Protein AF-A0A7J4SCL4-F1 (afdb_monomer_lite)

pLDDT: mean 89.37, std 10.12, range [40.28, 97.75]

Sequence (255 aa):
MSAEGDVGDDDLHQRLHAMETKLRRLKQ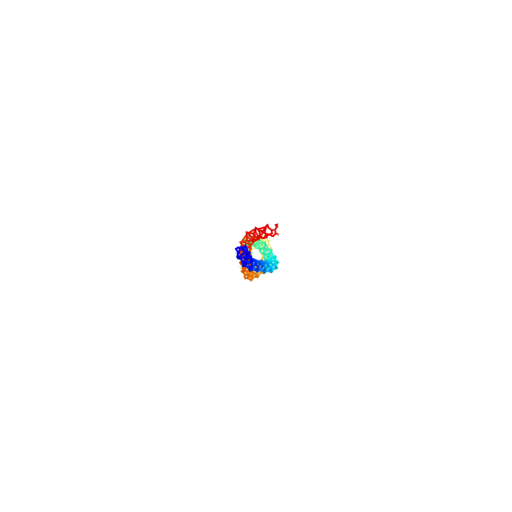SRNGHSDNARSYAAQRNAIQAQRKELQIDIDERLSEQKKVRDKGNIQRTRRDGIQEQIRILIDRSKAGRNHHNKAKSKVVQLAETVGDIERISHRIETDGTLSLEAENKMVKKLKDLEAKRQELLPDVEEDARITVDLEDIEGSIQTLRAEADAAHQAFVDAMNTADEMWEALKERFEERDQLSAEADRHHQAMLEERKKADEFHEQLSALLDEVNEIRDELNQQRL

Radius of gyration: 54.28 Å; chains: 1; bounding box: 118×36×155 Å

Structure (mmCIF, N/CA/C/O backbone):
data_AF-A0A7J4SCL4-F1
#
_entry.id   AF-A0A7J4SCL4-F1
#
loop_
_atom_site.group_PDB
_atom_site.id
_atom_site.type_symbol
_atom_site.label_atom_id
_atom_site.label_alt_id
_atom_site.label_comp_id
_atom_site.label_asym_id
_atom_site.label_entity_id
_atom_site.label_seq_id
_atom_site.pdbx_PDB_ins_code
_atom_site.Cartn_x
_atom_site.Cartn_y
_atom_site.Cartn_z
_atom_site.occupancy
_atom_site.B_iso_or_equiv
_atom_site.auth_seq_id
_atom_site.auth_comp_id
_atom_site.auth_asym_id
_atom_site.auth_atom_id
_atom_site.pdbx_PDB_model_num
ATOM 1 N N . MET A 1 1 ? 59.898 5.633 -80.520 1.00 40.28 1 MET A N 1
ATOM 2 C CA . MET A 1 1 ? 59.934 5.297 -79.082 1.00 40.28 1 MET A CA 1
ATOM 3 C C . MET A 1 1 ? 58.760 5.988 -78.392 1.00 40.28 1 MET A C 1
ATOM 5 O O . MET A 1 1 ? 58.968 6.956 -77.682 1.00 40.28 1 MET A O 1
ATOM 9 N N . SER A 1 2 ? 57.529 5.536 -78.652 1.00 45.19 2 SER A N 1
ATOM 10 C CA . SER A 1 2 ? 56.302 6.143 -78.089 1.00 45.19 2 SER A CA 1
ATOM 11 C C . SER A 1 2 ? 55.316 5.092 -77.568 1.00 45.19 2 SER A C 1
ATOM 13 O O . SER A 1 2 ? 54.159 5.405 -77.353 1.00 45.19 2 SER A O 1
ATOM 15 N N . ALA A 1 3 ? 55.764 3.844 -77.389 1.00 41.44 3 ALA A N 1
ATOM 16 C CA . ALA A 1 3 ? 54.912 2.736 -76.951 1.00 41.44 3 ALA A CA 1
ATOM 17 C C . ALA A 1 3 ? 55.034 2.424 -75.445 1.00 41.44 3 ALA A C 1
ATOM 19 O O . ALA A 1 3 ? 54.202 1.704 -74.919 1.00 41.44 3 ALA A O 1
ATOM 20 N N . GLU A 1 4 ? 56.044 2.956 -74.742 1.00 43.72 4 GLU A N 1
ATOM 21 C CA . GLU A 1 4 ? 56.226 2.724 -73.293 1.00 43.72 4 GLU A CA 1
ATOM 22 C C . GLU A 1 4 ? 55.485 3.742 -72.408 1.00 43.72 4 GLU A C 1
ATOM 24 O O . GLU A 1 4 ? 55.185 3.424 -71.264 1.00 43.72 4 GLU A O 1
ATOM 29 N N . GLY A 1 5 ? 55.150 4.934 -72.922 1.00 49.03 5 GLY A N 1
ATOM 30 C CA . GLY A 1 5 ? 54.369 5.938 -72.177 1.00 49.03 5 GLY A CA 1
ATOM 31 C C . GLY A 1 5 ? 52.857 5.674 -72.171 1.00 49.03 5 GLY A C 1
ATOM 32 O O . GLY A 1 5 ? 52.191 5.982 -71.195 1.00 49.03 5 GLY A O 1
ATOM 33 N N . ASP A 1 6 ? 52.338 5.050 -73.230 1.00 51.69 6 ASP A N 1
ATOM 34 C CA . ASP A 1 6 ? 50.905 4.761 -73.424 1.00 51.69 6 ASP A CA 1
ATOM 35 C C . ASP A 1 6 ? 50.424 3.602 -72.524 1.00 51.69 6 ASP A C 1
ATOM 37 O O . ASP A 1 6 ? 49.341 3.633 -71.952 1.00 51.69 6 ASP A O 1
ATOM 41 N N . VAL A 1 7 ? 51.287 2.600 -72.306 1.00 53.41 7 VAL A N 1
ATOM 42 C CA . VAL A 1 7 ? 50.979 1.409 -71.491 1.00 53.41 7 VAL A CA 1
ATOM 43 C C . VAL A 1 7 ? 50.966 1.714 -69.983 1.00 53.41 7 VAL A C 1
ATOM 45 O O . VAL A 1 7 ? 50.251 1.053 -69.234 1.00 53.41 7 VAL A O 1
ATOM 48 N N . GLY A 1 8 ? 51.742 2.704 -69.525 1.00 61.47 8 GLY A N 1
ATOM 49 C CA . GLY A 1 8 ? 51.750 3.140 -68.121 1.00 61.47 8 GLY A CA 1
ATOM 50 C C . GLY A 1 8 ? 50.543 4.008 -67.745 1.00 61.47 8 GLY A C 1
ATOM 51 O O . GLY A 1 8 ? 50.026 3.885 -66.635 1.00 61.47 8 GLY A O 1
ATOM 52 N N . ASP A 1 9 ? 50.068 4.837 -68.678 1.00 64.00 9 ASP A N 1
ATOM 53 C CA . ASP A 1 9 ? 48.890 5.698 -68.500 1.00 64.00 9 ASP A CA 1
ATOM 54 C C . ASP A 1 9 ? 47.595 4.863 -68.456 1.00 64.00 9 ASP A C 1
ATOM 56 O O . ASP A 1 9 ? 46.757 5.041 -67.568 1.00 64.00 9 ASP A O 1
ATOM 60 N N . ASP A 1 10 ? 47.475 3.857 -69.333 1.00 72.38 10 ASP A N 1
ATOM 61 C CA . ASP A 1 10 ? 46.337 2.926 -69.357 1.00 72.38 10 ASP A CA 1
ATOM 62 C C . ASP A 1 10 ? 46.210 2.095 -68.061 1.00 72.38 10 ASP A C 1
ATOM 64 O O . ASP A 1 10 ? 45.097 1.892 -67.560 1.00 72.38 10 ASP A O 1
ATOM 68 N N . ASP A 1 11 ? 47.327 1.656 -67.466 1.00 79.50 11 ASP A N 1
ATOM 69 C CA . ASP A 1 11 ? 47.330 0.904 -66.198 1.00 79.50 11 ASP A CA 1
ATOM 70 C C . ASP A 1 11 ? 46.923 1.791 -65.003 1.00 79.50 11 ASP A C 1
ATOM 72 O O . ASP A 1 11 ? 46.118 1.385 -64.155 1.00 79.50 11 ASP A O 1
ATOM 76 N N . LEU A 1 12 ? 47.384 3.050 -64.967 1.00 79.88 12 LEU A N 1
ATOM 77 C CA . LEU A 1 12 ? 46.972 4.039 -63.961 1.00 79.88 12 LEU A CA 1
ATOM 78 C C . LEU A 1 12 ? 45.488 4.400 -64.087 1.00 79.88 12 LEU A C 1
ATOM 80 O O . LEU A 1 12 ? 44.777 4.456 -63.078 1.00 79.88 12 LEU A O 1
ATOM 84 N N . HIS A 1 13 ? 44.984 4.567 -65.310 1.00 82.94 13 HIS A N 1
ATOM 85 C CA . HIS A 1 13 ? 43.565 4.791 -65.578 1.00 82.94 13 HIS A CA 1
ATOM 86 C C . HIS A 1 13 ? 42.694 3.590 -65.173 1.00 82.94 13 HIS A C 1
ATOM 88 O O . HIS A 1 13 ? 41.636 3.770 -64.554 1.00 82.94 13 HIS A O 1
ATOM 94 N N . GLN A 1 14 ? 43.137 2.360 -65.448 1.00 85.81 14 GLN A N 1
ATOM 95 C CA . GLN A 1 14 ? 42.430 1.144 -65.044 1.00 85.81 14 GLN A CA 1
ATOM 96 C C . GLN A 1 14 ? 42.423 0.968 -63.517 1.00 85.81 14 GLN A C 1
ATOM 98 O O . GLN A 1 14 ? 41.383 0.632 -62.932 1.00 85.81 14 GLN A O 1
ATOM 103 N N . ARG A 1 15 ? 43.549 1.255 -62.851 1.00 84.19 15 ARG A N 1
ATOM 104 C CA . ARG A 1 15 ? 43.670 1.251 -61.387 1.00 84.19 15 ARG A CA 1
ATOM 105 C C . ARG A 1 15 ? 42.781 2.316 -60.745 1.00 84.19 15 ARG A C 1
ATOM 107 O O . ARG A 1 15 ? 42.066 2.001 -59.790 1.00 84.19 15 ARG A O 1
ATOM 114 N N . LEU A 1 16 ? 42.751 3.529 -61.296 1.00 87.56 16 LEU A N 1
ATOM 115 C CA . LEU A 1 16 ? 41.876 4.611 -60.841 1.00 87.56 16 LEU A CA 1
ATOM 116 C C . LEU A 1 16 ? 40.400 4.209 -60.949 1.00 87.56 16 LEU A C 1
ATOM 118 O O . LEU A 1 16 ? 39.665 4.306 -59.969 1.00 87.56 16 LEU A O 1
ATOM 122 N N . HIS A 1 17 ? 39.971 3.665 -62.090 1.00 88.56 17 HIS A N 1
ATOM 123 C CA . HIS A 1 17 ? 38.591 3.208 -62.279 1.00 88.56 17 HIS A CA 1
ATOM 124 C C . HIS A 1 17 ? 38.208 2.080 -61.299 1.00 88.56 17 HIS A C 1
ATOM 126 O O . HIS A 1 17 ? 37.089 2.042 -60.762 1.00 88.56 17 HIS A O 1
ATOM 132 N N . ALA A 1 18 ? 39.131 1.152 -61.022 1.00 90.62 18 ALA A N 1
ATOM 133 C CA . ALA A 1 18 ? 38.930 0.101 -60.027 1.00 90.62 18 ALA A CA 1
ATOM 134 C C . ALA A 1 18 ? 38.770 0.678 -58.607 1.00 90.62 18 ALA A C 1
ATOM 136 O O . ALA A 1 18 ? 37.857 0.271 -57.875 1.00 90.62 18 ALA A O 1
ATOM 137 N N . MET A 1 19 ? 39.597 1.660 -58.232 1.00 89.62 19 MET A N 1
ATOM 138 C CA . MET A 1 19 ? 39.488 2.352 -56.946 1.00 89.62 19 MET A CA 1
ATOM 139 C C . MET A 1 19 ? 38.211 3.187 -56.833 1.00 89.62 19 MET A C 1
ATOM 141 O O . MET A 1 19 ? 37.532 3.106 -55.815 1.00 89.62 19 MET A O 1
ATOM 145 N N . GLU A 1 20 ? 37.810 3.917 -57.873 1.00 88.81 20 GLU A N 1
ATOM 146 C CA . GLU A 1 20 ? 36.562 4.692 -57.892 1.00 88.81 20 GLU A CA 1
ATOM 147 C C . GLU A 1 20 ? 35.324 3.791 -57.762 1.00 88.81 20 GLU A C 1
ATOM 149 O O . GLU A 1 20 ? 34.369 4.107 -57.042 1.00 88.81 20 GLU A O 1
ATOM 154 N N . THR A 1 21 ? 35.358 2.610 -58.385 1.00 92.38 21 THR A N 1
ATOM 155 C CA . THR A 1 21 ? 34.316 1.588 -58.215 1.00 92.38 21 THR A CA 1
ATOM 156 C C . THR A 1 21 ? 34.266 1.087 -56.768 1.00 92.38 21 THR A C 1
ATOM 158 O O . THR A 1 21 ? 33.180 0.964 -56.189 1.00 92.38 21 THR A O 1
ATOM 161 N N . LYS A 1 22 ? 35.428 0.823 -56.152 1.00 91.94 22 LYS A N 1
ATOM 162 C CA . LYS A 1 22 ? 35.532 0.423 -54.739 1.00 91.94 22 LYS A CA 1
ATOM 163 C C . LYS A 1 22 ? 35.049 1.540 -53.806 1.00 91.94 22 LYS A C 1
ATOM 165 O O . LYS A 1 22 ? 34.272 1.261 -52.896 1.00 91.94 22 LYS A O 1
ATOM 170 N N . LEU A 1 23 ? 35.395 2.795 -54.085 1.00 92.44 23 LEU A N 1
ATOM 171 C CA . LEU A 1 23 ? 34.942 3.980 -53.358 1.00 92.44 23 LEU A CA 1
ATOM 172 C C . LEU A 1 23 ? 33.415 4.104 -53.384 1.00 92.44 23 LEU A C 1
ATOM 174 O O . LEU A 1 23 ? 32.784 4.303 -52.345 1.00 92.44 23 LEU A O 1
ATOM 178 N N . ARG A 1 24 ? 32.798 3.939 -54.561 1.00 93.56 24 ARG A N 1
ATOM 179 C CA . ARG A 1 24 ? 31.337 3.973 -54.703 1.00 93.56 24 ARG A CA 1
ATOM 180 C C . ARG A 1 24 ? 30.666 2.893 -53.852 1.00 93.56 24 ARG A C 1
ATOM 182 O O . ARG A 1 24 ? 29.664 3.184 -53.199 1.00 93.56 24 ARG A O 1
ATOM 189 N N . ARG A 1 25 ? 31.228 1.679 -53.826 1.00 94.06 25 ARG A N 1
ATOM 190 C CA . ARG A 1 25 ? 30.734 0.570 -52.993 1.00 94.06 25 ARG A CA 1
ATOM 191 C C . ARG A 1 25 ? 30.879 0.871 -51.501 1.00 94.06 25 ARG A C 1
ATOM 193 O O . ARG A 1 25 ? 29.894 0.765 -50.782 1.00 94.06 25 ARG A O 1
ATOM 200 N N . LEU A 1 26 ? 32.052 1.320 -51.046 1.00 93.50 26 LEU A N 1
ATOM 201 C CA . LEU A 1 26 ? 32.287 1.686 -49.641 1.00 93.50 26 LEU A CA 1
ATOM 202 C C . LEU A 1 26 ? 31.350 2.812 -49.185 1.00 93.50 26 LEU A C 1
ATOM 204 O O . LEU A 1 26 ? 30.763 2.736 -48.107 1.00 93.50 26 LEU A O 1
ATOM 208 N N . LYS A 1 27 ? 31.126 3.821 -50.037 1.00 94.38 27 LYS A N 1
ATOM 209 C CA . LYS A 1 27 ? 30.176 4.909 -49.771 1.00 94.38 27 LYS A CA 1
ATOM 210 C C . LYS A 1 27 ? 28.747 4.393 -49.628 1.00 94.38 27 LYS A C 1
ATOM 212 O O . LYS A 1 27 ? 28.028 4.845 -48.740 1.00 94.38 27 LYS A O 1
ATOM 217 N N . GLN A 1 28 ? 28.338 3.463 -50.490 1.00 95.81 28 GLN A N 1
ATOM 218 C CA . GLN A 1 28 ? 27.016 2.846 -50.424 1.00 95.81 28 GLN A CA 1
ATOM 219 C C . GLN A 1 28 ? 26.848 2.025 -49.139 1.00 95.81 28 GLN A C 1
ATOM 221 O O . GLN A 1 28 ? 25.845 2.206 -48.454 1.00 95.81 28 GLN A O 1
ATOM 226 N N . SER A 1 29 ? 27.835 1.201 -48.772 1.00 94.44 29 SER A N 1
ATOM 227 C CA . SER A 1 29 ? 27.814 0.419 -47.528 1.00 94.44 29 SER A CA 1
ATOM 228 C C . SER A 1 29 ? 27.763 1.312 -46.287 1.00 94.44 29 SER A C 1
ATOM 230 O O . SER A 1 29 ? 26.904 1.120 -45.430 1.00 94.44 29 SER A O 1
ATOM 232 N N . ARG A 1 30 ? 28.611 2.349 -46.219 1.00 95.88 30 ARG A N 1
ATOM 233 C CA . ARG A 1 30 ? 28.603 3.337 -45.128 1.00 95.88 30 ARG A CA 1
ATOM 234 C C . ARG A 1 30 ? 27.239 4.011 -44.987 1.00 95.88 30 ARG A C 1
ATOM 236 O O . ARG A 1 30 ? 26.721 4.132 -43.882 1.00 95.88 30 ARG A O 1
ATOM 243 N N . ASN A 1 31 ? 26.667 4.467 -46.103 1.00 95.75 31 ASN A N 1
ATOM 244 C CA . ASN A 1 31 ? 25.351 5.102 -46.104 1.00 95.75 31 ASN A CA 1
ATOM 245 C C . ASN 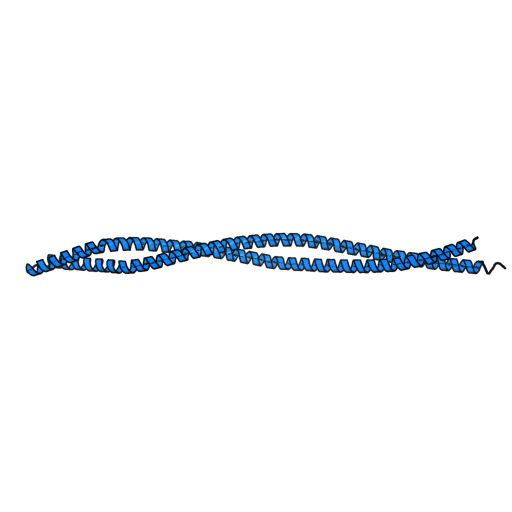A 1 31 ? 24.265 4.127 -45.630 1.00 95.75 31 ASN A C 1
ATOM 247 O O . ASN A 1 31 ? 23.475 4.501 -44.775 1.00 95.75 31 ASN A O 1
ATOM 251 N N . GLY A 1 32 ? 24.292 2.871 -46.090 1.00 96.44 32 GLY A N 1
ATOM 252 C CA . GLY A 1 32 ? 23.364 1.831 -45.638 1.00 96.44 32 GLY A CA 1
ATOM 253 C C . GLY A 1 32 ? 23.430 1.582 -44.128 1.00 96.44 32 GLY A C 1
ATOM 254 O O . GLY A 1 32 ? 22.398 1.596 -43.463 1.00 96.44 32 GLY A O 1
ATOM 255 N N . HIS A 1 33 ? 24.632 1.444 -43.558 1.00 96.06 33 HIS A N 1
ATOM 256 C CA . HIS A 1 33 ? 24.808 1.315 -42.105 1.00 96.06 33 HIS A CA 1
ATOM 257 C C . HIS A 1 33 ? 24.364 2.577 -41.344 1.00 96.06 33 HIS A C 1
ATOM 259 O O . HIS A 1 33 ? 23.745 2.483 -40.285 1.00 96.06 33 HIS A O 1
ATOM 265 N N . SER A 1 34 ? 24.607 3.772 -41.896 1.00 95.62 34 SER A N 1
ATOM 266 C CA . SER A 1 34 ? 24.134 5.033 -41.307 1.00 95.62 34 SER A CA 1
ATOM 267 C C . SER A 1 34 ? 22.603 5.131 -41.297 1.00 95.62 34 SER A C 1
ATOM 269 O O . SER A 1 34 ? 22.018 5.536 -40.290 1.00 95.62 34 SER A O 1
ATOM 271 N N . ASP A 1 35 ? 21.949 4.723 -42.383 1.00 97.25 35 ASP A N 1
ATOM 272 C CA . ASP A 1 35 ? 20.490 4.710 -42.500 1.00 97.25 35 ASP A CA 1
ATOM 273 C C . ASP A 1 35 ? 19.868 3.658 -41.567 1.00 97.25 35 ASP A C 1
ATOM 275 O O . ASP A 1 35 ? 18.900 3.957 -40.862 1.00 97.25 35 ASP A O 1
ATOM 279 N N . ASN A 1 36 ? 20.478 2.473 -41.454 1.00 96.44 36 ASN A N 1
ATOM 280 C CA . ASN A 1 36 ? 20.079 1.450 -40.483 1.00 96.44 36 ASN A CA 1
ATOM 281 C C . ASN A 1 36 ? 20.193 1.963 -39.042 1.00 96.44 36 ASN A C 1
ATOM 283 O O . ASN A 1 36 ? 19.254 1.819 -38.258 1.00 96.44 36 ASN A O 1
ATOM 287 N N . ALA A 1 37 ? 21.304 2.620 -38.694 1.00 96.69 37 ALA A N 1
ATOM 288 C CA . ALA A 1 37 ? 21.482 3.221 -37.377 1.00 96.69 37 ALA A CA 1
ATOM 289 C C . ALA A 1 37 ? 20.397 4.269 -37.076 1.00 96.69 37 ALA A C 1
ATOM 291 O O . ALA A 1 37 ? 19.841 4.289 -35.977 1.00 96.69 37 ALA A O 1
ATOM 292 N N . ARG A 1 38 ? 20.043 5.117 -38.051 1.00 96.94 38 ARG A N 1
ATOM 293 C CA . ARG A 1 38 ? 18.939 6.082 -37.906 1.00 96.94 38 ARG A CA 1
ATOM 294 C C . ARG A 1 38 ? 17.595 5.384 -37.702 1.00 96.94 38 ARG A C 1
ATOM 296 O O . ARG A 1 38 ? 16.824 5.818 -36.849 1.00 96.94 38 ARG A O 1
ATOM 303 N N . SER A 1 39 ? 17.333 4.302 -38.433 1.00 96.94 39 SER A N 1
ATOM 304 C CA . SER A 1 39 ? 16.119 3.496 -38.271 1.00 96.94 39 SER A CA 1
ATOM 305 C C . SER A 1 39 ? 16.024 2.892 -36.865 1.00 96.94 39 SER A C 1
ATOM 307 O O . SER A 1 39 ? 15.004 3.058 -36.197 1.00 96.94 39 SER A O 1
ATOM 309 N N . TYR A 1 40 ? 17.094 2.271 -36.359 1.00 97.44 40 TYR A N 1
ATOM 310 C CA . TYR A 1 40 ? 17.116 1.731 -34.994 1.00 97.44 40 TYR A CA 1
ATOM 311 C C . TYR A 1 40 ? 16.969 2.820 -33.925 1.00 97.44 40 TYR A C 1
ATOM 313 O O . TYR A 1 40 ? 16.268 2.619 -32.934 1.00 97.44 40 TYR A O 1
ATOM 321 N N . ALA A 1 41 ? 17.553 4.004 -34.138 1.00 97.25 41 ALA A N 1
ATOM 322 C CA . ALA A 1 41 ? 17.352 5.148 -33.251 1.00 97.25 41 ALA A CA 1
ATOM 323 C C . ALA A 1 41 ? 15.882 5.604 -33.218 1.00 97.25 41 ALA A C 1
ATOM 325 O O . ALA A 1 41 ? 15.356 5.907 -32.146 1.00 97.25 41 ALA A O 1
ATOM 326 N N . ALA A 1 42 ? 15.207 5.631 -34.372 1.00 97.56 42 ALA A N 1
ATOM 327 C CA . ALA A 1 42 ? 13.789 5.969 -34.460 1.00 97.56 42 ALA A CA 1
ATOM 328 C C . ALA A 1 42 ? 12.906 4.921 -33.759 1.00 97.56 42 ALA A C 1
ATOM 330 O O . ALA A 1 42 ? 12.035 5.298 -32.978 1.00 97.56 42 ALA A O 1
ATOM 331 N N . GLN A 1 43 ? 13.180 3.627 -33.963 1.00 96.69 43 GLN A N 1
ATOM 332 C CA . GLN A 1 43 ? 12.485 2.524 -33.280 1.00 96.69 43 GLN A CA 1
ATOM 333 C C . GLN A 1 43 ? 12.655 2.611 -31.758 1.00 96.69 43 GLN A C 1
ATOM 335 O O . GLN A 1 43 ? 11.670 2.586 -31.022 1.00 96.69 43 GLN A O 1
ATOM 340 N N . ARG A 1 44 ? 13.888 2.836 -31.280 1.00 96.81 44 ARG A N 1
ATOM 341 C CA . ARG A 1 44 ? 14.169 3.073 -29.858 1.00 96.81 44 ARG A CA 1
ATOM 342 C C . ARG A 1 44 ? 13.362 4.249 -29.311 1.00 96.81 44 ARG A C 1
ATOM 344 O O . ARG A 1 44 ? 12.778 4.138 -28.239 1.00 96.81 44 ARG A O 1
ATOM 351 N N . ASN A 1 45 ? 13.343 5.380 -30.015 1.00 96.88 45 ASN A N 1
ATOM 352 C CA . ASN A 1 45 ? 12.621 6.569 -29.558 1.00 96.88 45 ASN A CA 1
ATOM 353 C C . ASN A 1 45 ? 11.105 6.321 -29.483 1.00 96.88 45 ASN A C 1
ATOM 355 O O . ASN A 1 45 ? 10.468 6.787 -28.541 1.00 96.88 45 ASN A O 1
ATOM 359 N N . ALA A 1 46 ? 10.542 5.567 -30.432 1.00 97.25 46 ALA A N 1
ATOM 360 C CA . ALA A 1 46 ? 9.133 5.182 -30.411 1.00 97.25 46 ALA A CA 1
ATOM 361 C C . ALA A 1 46 ? 8.800 4.306 -29.189 1.00 97.25 46 ALA A C 1
ATOM 363 O O . ALA A 1 46 ? 7.860 4.607 -28.457 1.00 97.25 46 ALA A O 1
ATOM 364 N N . ILE A 1 47 ? 9.622 3.292 -28.904 1.00 96.94 47 ILE A N 1
ATOM 365 C CA . ILE A 1 47 ? 9.444 2.416 -27.733 1.00 96.94 47 ILE A CA 1
ATOM 366 C C . ILE A 1 47 ? 9.634 3.192 -26.425 1.00 96.94 47 ILE A C 1
ATOM 368 O O . ILE A 1 47 ? 8.882 3.012 -25.470 1.00 96.94 47 ILE A O 1
ATOM 372 N N . GLN A 1 48 ? 10.598 4.115 -26.367 1.00 95.38 48 GLN A N 1
ATOM 373 C CA . GLN A 1 48 ? 10.780 4.978 -25.198 1.00 95.38 48 GLN A CA 1
ATOM 374 C C . GLN A 1 48 ? 9.576 5.892 -24.947 1.00 95.38 48 GLN A C 1
ATOM 376 O O . GLN A 1 48 ? 9.249 6.144 -23.786 1.00 95.38 48 GLN A O 1
ATOM 381 N N . ALA A 1 49 ? 8.912 6.373 -26.002 1.00 96.62 49 ALA A N 1
ATOM 382 C CA . ALA A 1 49 ? 7.678 7.139 -25.867 1.00 96.62 49 ALA A CA 1
ATOM 383 C C . ALA A 1 49 ? 6.552 6.272 -25.278 1.00 96.62 49 ALA A C 1
ATOM 385 O O . ALA A 1 49 ? 5.965 6.663 -24.271 1.00 96.62 49 ALA A O 1
ATOM 386 N N . GLN A 1 50 ? 6.346 5.061 -25.808 1.00 95.75 50 GLN A N 1
ATOM 387 C CA . GLN A 1 50 ? 5.367 4.101 -25.276 1.00 95.75 50 GLN A CA 1
ATOM 388 C C . GLN A 1 50 ? 5.644 3.741 -23.810 1.00 95.75 50 GLN A C 1
ATOM 390 O O . GLN A 1 50 ? 4.746 3.779 -22.974 1.00 95.75 50 GLN A O 1
ATOM 395 N N . ARG A 1 51 ? 6.908 3.474 -23.456 1.00 96.25 51 ARG A N 1
ATOM 396 C CA . ARG A 1 51 ? 7.320 3.216 -22.067 1.00 96.25 51 ARG A CA 1
ATOM 397 C C . ARG A 1 51 ? 6.989 4.391 -21.148 1.00 96.25 51 ARG A C 1
ATOM 399 O O . ARG A 1 51 ? 6.619 4.180 -19.997 1.00 96.25 51 ARG A O 1
ATOM 406 N N . LYS A 1 52 ? 7.161 5.627 -21.624 1.00 96.44 52 LYS A N 1
ATOM 407 C CA . LYS A 1 52 ? 6.853 6.830 -20.843 1.00 96.44 52 LYS A CA 1
ATOM 408 C C . LYS A 1 52 ? 5.349 6.976 -20.614 1.00 96.44 52 LYS A C 1
ATOM 410 O O . LYS A 1 52 ? 4.959 7.304 -19.501 1.00 96.44 52 LYS A O 1
ATOM 415 N N . GLU A 1 53 ? 4.532 6.728 -21.632 1.00 95.56 53 GLU A N 1
ATOM 416 C CA . GLU A 1 53 ? 3.069 6.723 -21.502 1.00 95.56 53 GLU A CA 1
ATOM 417 C C . GLU A 1 53 ? 2.608 5.658 -20.500 1.00 95.56 53 GLU A C 1
ATOM 419 O O . GLU A 1 53 ? 1.853 5.968 -19.581 1.00 95.56 53 GLU A O 1
ATOM 424 N N . LEU A 1 54 ? 3.152 4.442 -20.597 1.00 95.44 54 LEU A N 1
ATOM 425 C CA . LEU A 1 54 ? 2.866 3.362 -19.652 1.00 95.44 54 LEU A CA 1
ATOM 426 C C . LEU A 1 54 ? 3.295 3.710 -18.219 1.00 95.44 54 LEU A C 1
ATOM 428 O O . LEU A 1 54 ? 2.578 3.409 -17.271 1.00 95.44 54 LEU A O 1
ATOM 432 N N . GLN A 1 55 ? 4.439 4.376 -18.041 1.00 94.75 55 GLN A N 1
ATOM 433 C CA . GLN A 1 55 ? 4.883 4.826 -16.719 1.00 94.75 55 GLN A CA 1
ATOM 434 C C . GLN A 1 55 ? 3.910 5.842 -16.102 1.00 94.75 55 GLN A C 1
ATOM 436 O O . GLN A 1 55 ? 3.674 5.784 -14.901 1.00 94.75 55 GLN A O 1
ATOM 441 N N . ILE A 1 56 ? 3.330 6.738 -16.907 1.00 96.06 56 ILE A N 1
ATOM 442 C CA . ILE A 1 56 ? 2.325 7.696 -16.429 1.00 96.06 56 ILE A CA 1
ATOM 443 C C . ILE A 1 56 ? 1.060 6.957 -15.962 1.00 96.06 56 ILE A C 1
ATOM 445 O O . ILE A 1 56 ? 0.595 7.229 -14.859 1.00 96.06 56 ILE A O 1
ATOM 449 N N . ASP A 1 57 ? 0.554 5.983 -16.732 1.00 94.38 57 ASP A N 1
ATOM 450 C CA . ASP A 1 57 ? -0.599 5.152 -16.319 1.00 94.38 57 ASP A CA 1
ATOM 451 C C . ASP A 1 57 ? -0.304 4.374 -15.022 1.00 94.38 57 ASP A C 1
ATOM 453 O O . ASP A 1 57 ? -1.120 4.357 -14.100 1.00 94.38 57 ASP A O 1
ATOM 457 N N . ILE A 1 58 ? 0.893 3.789 -14.902 1.00 95.31 58 ILE A N 1
ATOM 458 C CA . ILE A 1 58 ? 1.350 3.108 -13.681 1.00 95.31 58 ILE A CA 1
ATOM 459 C C . ILE A 1 58 ? 1.353 4.064 -12.479 1.00 95.31 58 ILE A C 1
ATOM 461 O O . ILE A 1 58 ? 0.858 3.707 -11.408 1.00 95.31 58 ILE A O 1
ATOM 465 N N . ASP A 1 59 ? 1.899 5.272 -12.637 1.00 95.50 59 ASP A N 1
ATOM 466 C CA . ASP A 1 59 ? 1.986 6.265 -11.561 1.00 95.50 59 ASP A CA 1
ATOM 467 C C . ASP A 1 59 ? 0.589 6.749 -11.126 1.00 95.50 59 ASP A C 1
ATOM 469 O O . ASP A 1 59 ? 0.322 6.911 -9.928 1.00 95.50 59 ASP A O 1
ATOM 473 N N . GLU A 1 60 ? -0.328 6.933 -12.079 1.00 95.88 60 GLU A N 1
ATOM 474 C CA . GLU A 1 60 ? -1.729 7.263 -11.810 1.00 95.88 60 GLU A CA 1
ATOM 475 C C . GLU A 1 60 ? -2.423 6.145 -11.020 1.00 95.88 60 GLU A C 1
ATOM 477 O O . GLU A 1 60 ? -2.988 6.406 -9.952 1.00 95.88 60 GLU A O 1
ATOM 482 N N . ARG A 1 61 ? -2.293 4.887 -11.456 1.00 93.88 61 ARG A N 1
ATOM 483 C CA . ARG A 1 61 ? -2.863 3.718 -10.761 1.00 93.88 61 ARG A CA 1
ATOM 484 C C . ARG A 1 61 ? -2.283 3.520 -9.364 1.00 93.88 61 ARG A C 1
ATOM 486 O O . ARG A 1 61 ? -3.027 3.209 -8.434 1.00 93.88 61 ARG A O 1
ATOM 493 N N . LEU A 1 62 ? -0.981 3.745 -9.175 1.00 94.75 62 LEU A N 1
ATOM 494 C CA . LEU A 1 62 ? -0.346 3.731 -7.850 1.00 94.75 62 LEU A CA 1
ATOM 495 C C . LEU A 1 62 ? -0.937 4.802 -6.928 1.00 94.75 62 LEU A C 1
ATOM 497 O O . LEU A 1 62 ? -1.189 4.548 -5.747 1.00 94.75 62 LEU A O 1
ATOM 501 N N . SER A 1 63 ? -1.178 6.003 -7.457 1.00 95.31 63 SER A N 1
ATOM 502 C CA . SER A 1 63 ? -1.819 7.090 -6.713 1.00 95.31 63 SER A CA 1
ATOM 503 C C . SER A 1 63 ? -3.252 6.729 -6.312 1.00 95.31 63 SER A C 1
ATOM 505 O O . SER A 1 63 ? -3.665 6.980 -5.177 1.00 95.31 63 SER A O 1
ATOM 507 N N . GLU A 1 64 ? -4.012 6.095 -7.205 1.00 94.38 64 GLU A N 1
ATOM 508 C CA . GLU A 1 64 ? -5.355 5.593 -6.906 1.00 94.38 64 GLU A CA 1
ATOM 509 C C . GLU A 1 64 ? -5.340 4.487 -5.849 1.00 94.38 64 GLU A C 1
ATOM 511 O O . GLU A 1 64 ? -6.069 4.586 -4.858 1.00 94.38 64 GLU A O 1
ATOM 516 N N . GLN A 1 65 ? -4.457 3.497 -5.989 1.00 95.12 65 GLN A N 1
ATOM 517 C CA . GLN A 1 65 ? -4.287 2.421 -5.013 1.00 95.12 65 GLN A CA 1
ATOM 518 C C . GLN A 1 65 ? -3.962 2.994 -3.628 1.00 95.12 65 GLN A C 1
ATOM 520 O O . GLN A 1 65 ? -4.559 2.602 -2.622 1.00 95.12 65 GLN A O 1
ATOM 525 N N . LYS A 1 66 ? -3.060 3.979 -3.563 1.00 95.19 66 LYS A N 1
ATOM 526 C CA . LYS A 1 66 ? -2.721 4.662 -2.313 1.00 95.19 66 LYS A CA 1
ATOM 527 C C . LYS A 1 66 ? -3.947 5.321 -1.680 1.00 95.19 66 LYS A C 1
ATOM 529 O O . LYS A 1 66 ? -4.178 5.128 -0.489 1.00 95.19 66 LYS A O 1
ATOM 534 N N . LYS A 1 67 ? -4.774 6.029 -2.458 1.00 95.69 67 LYS A N 1
ATOM 535 C CA . LYS A 1 67 ? -6.019 6.639 -1.952 1.00 95.69 67 LYS A CA 1
ATOM 536 C C . LYS A 1 67 ? -6.974 5.591 -1.377 1.00 95.69 67 LYS A C 1
ATOM 538 O O . LYS A 1 67 ? -7.626 5.859 -0.369 1.00 95.69 67 LYS A O 1
ATOM 543 N N . VAL A 1 68 ? -7.071 4.411 -1.992 1.00 95.19 68 VAL A N 1
ATOM 544 C CA . VAL A 1 68 ? -7.892 3.302 -1.476 1.00 95.19 68 VAL A CA 1
ATOM 545 C C . VAL A 1 68 ? -7.329 2.781 -0.151 1.00 95.19 68 VAL A C 1
ATOM 547 O O . VAL A 1 68 ? -8.075 2.661 0.823 1.00 95.19 68 VAL A O 1
ATOM 550 N N . ARG A 1 69 ? -6.010 2.570 -0.056 1.00 93.88 69 ARG A N 1
ATOM 551 C CA . ARG A 1 69 ? -5.364 2.156 1.203 1.00 93.88 69 ARG A CA 1
ATOM 552 C C . ARG A 1 69 ? -5.522 3.197 2.307 1.00 93.88 69 ARG A C 1
ATOM 554 O O . ARG A 1 69 ? -5.785 2.827 3.448 1.00 93.88 69 ARG A O 1
ATOM 561 N N . ASP A 1 70 ? -5.419 4.482 1.979 1.00 95.19 70 ASP A N 1
ATOM 562 C CA . ASP A 1 70 ? -5.621 5.579 2.928 1.00 95.19 70 ASP A CA 1
ATOM 563 C C . ASP A 1 70 ? -7.065 5.598 3.453 1.00 95.19 70 ASP A C 1
ATOM 565 O O . ASP A 1 70 ? -7.279 5.688 4.664 1.00 95.19 70 ASP A O 1
ATOM 569 N N . LYS A 1 71 ? -8.064 5.410 2.575 1.00 93.25 71 LYS A N 1
ATOM 570 C CA . LYS A 1 71 ? -9.469 5.230 2.984 1.00 93.25 71 LYS A CA 1
ATOM 571 C C . LYS A 1 71 ? -9.641 4.030 3.917 1.00 93.25 71 LYS A C 1
ATOM 573 O O . LYS A 1 71 ? -10.304 4.162 4.945 1.00 93.25 71 LYS A O 1
ATOM 578 N N . GLY A 1 72 ? -9.017 2.894 3.602 1.00 94.12 72 GLY A N 1
ATOM 579 C CA . GLY A 1 72 ? -9.009 1.721 4.478 1.00 94.12 72 GLY A CA 1
ATOM 580 C C . GLY A 1 72 ? -8.401 2.038 5.848 1.00 94.12 72 GLY A C 1
ATOM 581 O O . GLY A 1 72 ? -9.012 1.774 6.882 1.00 94.12 72 GLY A O 1
ATOM 582 N N . ASN A 1 73 ? -7.238 2.688 5.883 1.00 93.75 73 ASN A N 1
ATOM 583 C CA . ASN A 1 73 ? -6.568 3.071 7.127 1.00 93.75 73 ASN A CA 1
ATOM 584 C C . ASN A 1 73 ? -7.428 3.984 8.013 1.00 93.75 73 ASN A C 1
ATOM 586 O O . ASN A 1 73 ? -7.405 3.829 9.233 1.00 93.75 73 ASN A O 1
ATOM 590 N N . ILE A 1 74 ? -8.218 4.888 7.426 1.00 95.00 74 ILE A N 1
ATOM 591 C CA . ILE A 1 74 ? -9.185 5.705 8.175 1.00 95.00 74 ILE A CA 1
ATOM 592 C C . ILE A 1 74 ? -10.229 4.815 8.862 1.00 95.00 74 ILE A C 1
ATOM 594 O O . ILE A 1 74 ? -10.500 5.006 10.049 1.00 95.00 74 ILE A O 1
ATOM 598 N N . GLN A 1 75 ? -10.777 3.816 8.161 1.00 93.75 75 GLN A N 1
ATOM 599 C CA . GLN A 1 75 ? -11.742 2.882 8.755 1.00 93.75 75 GLN A CA 1
ATOM 600 C C . GLN A 1 75 ? -11.112 2.021 9.852 1.00 93.75 75 GLN A C 1
ATOM 602 O O . GLN A 1 75 ? -11.738 1.796 10.886 1.00 93.75 75 GLN A O 1
ATOM 607 N N . ARG A 1 76 ? -9.847 1.614 9.688 1.00 94.19 76 ARG A N 1
ATOM 608 C CA . ARG A 1 76 ? -9.088 0.926 10.742 1.00 94.19 76 ARG A CA 1
ATOM 609 C C . ARG A 1 76 ? -8.969 1.788 12.000 1.00 94.19 76 ARG A C 1
ATOM 611 O O . ARG A 1 76 ? -9.307 1.322 13.081 1.00 94.19 76 ARG A O 1
ATOM 618 N N . THR A 1 77 ? -8.552 3.046 11.860 1.00 95.81 77 THR A N 1
ATOM 619 C CA . THR A 1 77 ? -8.446 3.980 12.993 1.00 95.81 77 THR A CA 1
ATOM 620 C C . THR A 1 77 ? -9.803 4.214 13.658 1.00 95.81 77 THR A C 1
ATOM 622 O O . THR A 1 77 ? -9.887 4.234 14.884 1.00 95.81 77 THR A O 1
ATOM 625 N N . ARG A 1 78 ? -10.880 4.341 12.868 1.00 94.19 78 ARG A N 1
ATOM 626 C CA . ARG A 1 78 ? -12.250 4.452 13.388 1.00 94.19 78 ARG A CA 1
ATOM 627 C C . ARG A 1 78 ? -12.633 3.220 14.207 1.00 94.19 78 ARG A C 1
ATOM 629 O O . ARG A 1 78 ? -13.075 3.369 15.342 1.00 94.19 78 ARG A O 1
ATOM 636 N N . ARG A 1 79 ? -12.419 2.017 13.664 1.00 95.88 79 ARG A N 1
ATOM 637 C CA . ARG A 1 79 ? -12.662 0.745 14.359 1.00 95.88 79 ARG A CA 1
ATOM 638 C C . ARG A 1 79 ? -11.896 0.682 15.677 1.00 95.88 79 ARG A C 1
ATOM 640 O O . ARG A 1 79 ? -12.488 0.341 16.694 1.00 95.88 79 ARG A O 1
ATOM 647 N N . ASP A 1 80 ? -10.610 1.015 15.672 1.00 95.69 80 ASP A N 1
ATOM 648 C CA . ASP A 1 80 ? -9.769 0.942 16.871 1.00 95.69 80 ASP A CA 1
ATOM 649 C C . ASP A 1 80 ? -10.246 1.927 17.951 1.00 95.69 80 ASP A C 1
ATOM 651 O O . ASP A 1 80 ? -10.328 1.566 19.125 1.00 95.69 80 ASP A O 1
ATOM 655 N N . GLY A 1 81 ? -10.660 3.135 17.550 1.00 95.56 81 GLY A N 1
ATOM 656 C CA . GLY A 1 81 ? -11.281 4.108 18.451 1.00 95.56 81 GLY A CA 1
ATOM 657 C C . GLY A 1 81 ? -12.594 3.604 19.060 1.00 95.56 81 GLY A C 1
ATOM 658 O O . GLY A 1 81 ? -12.802 3.733 20.266 1.00 95.56 81 GLY A O 1
ATOM 659 N N . ILE A 1 82 ? -13.457 2.975 18.256 1.00 94.62 82 ILE A N 1
ATOM 660 C CA . ILE A 1 82 ? -14.712 2.376 18.735 1.00 94.62 82 ILE A CA 1
ATOM 661 C C . ILE A 1 82 ? -14.432 1.196 19.674 1.00 94.62 82 ILE A C 1
ATOM 663 O O . ILE A 1 82 ? -15.076 1.068 20.713 1.00 94.62 82 ILE A O 1
ATOM 667 N N . GLN A 1 83 ? -13.453 0.344 19.364 1.00 94.62 83 GLN A N 1
ATOM 668 C CA . GLN A 1 83 ? -13.092 -0.773 20.237 1.00 94.62 83 GLN A CA 1
ATOM 669 C C . GLN A 1 83 ? -12.565 -0.312 21.596 1.00 94.62 83 GLN A C 1
ATOM 671 O O . GLN A 1 83 ? -12.878 -0.937 22.611 1.00 94.62 83 GLN A O 1
ATOM 676 N N . GLU A 1 84 ? -11.822 0.793 21.641 1.00 96.75 84 GLU A N 1
ATOM 677 C CA . GLU A 1 84 ? -11.402 1.384 22.910 1.00 96.75 84 GLU A CA 1
ATOM 678 C C . GLU A 1 84 ? -12.604 1.916 23.708 1.00 96.75 84 GLU A C 1
ATOM 680 O O . GLU A 1 84 ? -12.719 1.646 24.903 1.00 96.75 84 GLU A O 1
ATOM 685 N N . GLN A 1 85 ? -13.565 2.577 23.052 1.00 94.69 85 GLN A N 1
ATOM 686 C CA . GLN A 1 85 ? -14.814 2.999 23.703 1.00 94.69 85 GLN A CA 1
ATOM 687 C C . GLN A 1 85 ? -15.606 1.807 24.258 1.00 94.69 85 GLN A C 1
ATOM 689 O O . GLN A 1 85 ? -16.058 1.842 25.404 1.00 94.69 85 GLN A O 1
ATOM 694 N N . ILE A 1 86 ? -15.725 0.722 23.485 1.00 94.81 86 ILE A N 1
ATOM 695 C CA . ILE A 1 86 ? -16.361 -0.526 23.927 1.00 94.81 86 ILE A CA 1
ATOM 696 C C . ILE A 1 86 ? -15.649 -1.080 25.163 1.00 94.81 86 ILE A C 1
ATOM 698 O O . ILE A 1 86 ? -16.314 -1.495 26.110 1.00 94.81 86 ILE A O 1
ATOM 702 N N . ARG A 1 87 ? -14.312 -1.080 25.186 1.00 95.62 87 ARG A N 1
ATOM 703 C CA . ARG A 1 87 ? -13.530 -1.562 26.332 1.00 95.62 87 ARG A CA 1
ATOM 704 C C . ARG A 1 87 ? -13.842 -0.762 27.598 1.00 95.62 87 ARG A C 1
ATOM 706 O O . ARG A 1 87 ? -14.151 -1.363 28.626 1.00 95.62 87 ARG A O 1
ATOM 713 N N . ILE A 1 88 ? -13.861 0.569 27.498 1.00 94.56 88 ILE A N 1
ATOM 714 C CA . ILE A 1 88 ? -14.206 1.467 28.612 1.00 94.56 88 ILE A CA 1
ATOM 715 C C . ILE A 1 88 ? -15.624 1.184 29.132 1.00 94.56 88 ILE A C 1
ATOM 717 O O . ILE A 1 88 ? -15.835 1.083 30.343 1.00 94.56 88 ILE A O 1
ATOM 721 N N . LEU A 1 89 ? -16.603 1.021 28.235 1.00 93.75 89 LEU A N 1
ATOM 722 C CA . LEU A 1 89 ? -17.985 0.711 28.615 1.00 93.75 89 LEU A CA 1
ATOM 723 C C . LEU A 1 89 ? -18.120 -0.673 29.257 1.00 93.75 89 LEU A C 1
ATOM 725 O O . LEU A 1 89 ? -18.838 -0.820 30.246 1.00 93.75 89 LEU A O 1
ATOM 729 N N . ILE A 1 90 ? -17.406 -1.678 28.747 1.00 91.94 90 ILE A N 1
ATOM 730 C CA . ILE A 1 90 ? -17.367 -3.020 29.338 1.00 91.94 90 ILE A CA 1
ATOM 731 C C . ILE A 1 90 ? -16.825 -2.959 30.768 1.00 91.94 90 ILE A C 1
ATOM 733 O O . ILE A 1 90 ? -17.386 -3.596 31.661 1.00 91.94 90 ILE A O 1
ATOM 737 N N . ASP A 1 91 ? -15.757 -2.200 31.008 1.00 93.44 91 ASP A N 1
ATOM 738 C CA . ASP A 1 91 ? -15.177 -2.082 32.346 1.00 93.44 91 ASP A CA 1
ATOM 739 C C . ASP A 1 91 ? -16.100 -1.319 33.306 1.00 93.44 91 ASP A C 1
ATOM 741 O O . ASP A 1 91 ? -16.265 -1.738 34.456 1.00 93.44 91 ASP A O 1
ATOM 745 N N . ARG A 1 92 ? -16.812 -0.293 32.818 1.00 90.31 92 ARG A N 1
ATOM 746 C CA . ARG A 1 92 ? -17.887 0.368 33.577 1.00 90.31 92 ARG A CA 1
ATOM 747 C C . ARG A 1 92 ? -19.032 -0.598 33.907 1.00 90.31 92 ARG A C 1
ATOM 749 O O . ARG A 1 92 ? -19.443 -0.662 35.063 1.00 90.31 92 ARG A O 1
ATOM 756 N N . SER A 1 93 ? -19.503 -1.388 32.940 1.00 91.62 93 SER A N 1
ATOM 757 C CA . SER A 1 93 ? -20.546 -2.409 33.149 1.00 91.62 93 SER A CA 1
ATOM 758 C C . SER A 1 93 ? -20.118 -3.453 34.185 1.00 91.62 93 SER A C 1
ATOM 760 O O . SER A 1 93 ? -20.900 -3.812 35.064 1.00 91.62 93 SER A O 1
ATOM 762 N N . LYS A 1 94 ? -18.863 -3.925 34.149 1.00 90.19 94 LYS A N 1
ATOM 763 C CA . LYS A 1 94 ? -18.332 -4.849 35.170 1.00 90.19 94 LYS A CA 1
ATOM 764 C C . LYS A 1 94 ? -18.368 -4.230 36.570 1.00 90.19 94 LYS A C 1
ATOM 766 O O . LYS A 1 94 ? -18.777 -4.902 37.517 1.00 90.19 94 LYS A O 1
ATOM 771 N N . ALA A 1 95 ? -17.954 -2.969 36.706 1.00 88.44 95 ALA A N 1
ATOM 772 C CA . ALA A 1 95 ? -17.994 -2.261 37.983 1.00 88.44 95 ALA A CA 1
ATOM 773 C C . ALA A 1 95 ? -19.437 -2.091 38.496 1.00 88.44 95 ALA A C 1
ATOM 775 O O . ALA A 1 95 ? -19.707 -2.398 39.658 1.00 88.44 95 ALA A O 1
ATOM 776 N N . GLY A 1 96 ? -20.370 -1.699 37.620 1.00 86.19 96 GLY A N 1
ATOM 777 C CA . GLY A 1 96 ? -21.793 -1.569 37.948 1.00 86.19 96 GLY A CA 1
ATOM 778 C C . GLY A 1 96 ? -22.439 -2.898 38.351 1.00 86.19 96 GLY A C 1
ATOM 779 O O . GLY A 1 96 ? -23.119 -2.962 39.370 1.00 86.19 96 GLY A O 1
ATOM 780 N N . ARG A 1 97 ? -22.144 -4.002 37.648 1.00 86.81 97 ARG A N 1
ATOM 781 C CA . ARG A 1 97 ? -22.637 -5.348 38.006 1.00 86.81 97 ARG A CA 1
ATOM 782 C C . ARG A 1 97 ? -22.158 -5.818 39.377 1.00 86.81 97 ARG A C 1
ATOM 784 O O . ARG A 1 97 ? -22.918 -6.448 40.109 1.00 86.81 97 ARG A O 1
ATOM 791 N N . ASN A 1 98 ? -20.922 -5.496 39.759 1.00 85.19 98 ASN A N 1
ATOM 792 C CA . ASN A 1 98 ? -20.431 -5.795 41.106 1.00 85.19 98 ASN A CA 1
ATOM 793 C C . ASN A 1 98 ? -21.214 -5.032 42.187 1.00 85.19 98 ASN A C 1
ATOM 795 O O . ASN A 1 98 ? -21.423 -5.575 43.273 1.00 85.19 98 ASN A O 1
ATOM 799 N N . HIS A 1 99 ? -21.649 -3.801 41.899 1.00 81.44 99 HIS A N 1
ATOM 800 C CA . HIS A 1 99 ? -22.497 -3.017 42.797 1.00 81.44 99 HIS A CA 1
ATOM 801 C C . HIS A 1 99 ? -23.925 -3.574 42.856 1.00 81.44 99 HIS A C 1
ATOM 803 O O . HIS A 1 99 ? -24.420 -3.867 43.944 1.00 81.44 99 HIS A O 1
ATOM 809 N N . HIS A 1 100 ? -24.533 -3.832 41.694 1.00 81.94 100 HIS A N 1
ATOM 810 C CA . HIS A 1 100 ? -25.860 -4.440 41.576 1.00 81.94 100 HIS A CA 1
ATOM 811 C C . HIS A 1 100 ? -25.931 -5.780 42.327 1.00 81.94 100 HIS A C 1
ATOM 813 O O . HIS A 1 100 ? -26.858 -6.010 43.094 1.00 81.94 100 HIS A O 1
ATOM 819 N N . ASN A 1 101 ? -24.928 -6.657 42.217 1.00 81.38 101 ASN A N 1
ATOM 820 C CA . ASN A 1 101 ? -24.938 -7.938 42.937 1.00 81.38 101 ASN A CA 1
ATOM 821 C C . ASN A 1 101 ? -24.997 -7.778 44.468 1.00 81.38 101 ASN A C 1
ATOM 823 O O . ASN A 1 101 ? -25.603 -8.605 45.152 1.00 81.38 101 ASN A O 1
ATOM 827 N N . LYS A 1 102 ? -24.387 -6.719 45.017 1.00 79.62 102 LYS A N 1
ATOM 828 C CA . LYS A 1 102 ? -24.474 -6.407 46.452 1.00 79.62 102 LYS A CA 1
ATOM 829 C C . LYS A 1 102 ? -25.850 -5.854 46.819 1.00 79.62 102 LYS A C 1
ATOM 831 O O . LYS A 1 102 ? -26.399 -6.257 47.841 1.00 79.62 102 LYS A O 1
ATOM 836 N N . ALA A 1 103 ? -26.411 -4.975 45.993 1.00 76.38 103 ALA A N 1
ATOM 837 C CA . ALA A 1 103 ? -27.718 -4.369 46.224 1.00 76.38 103 ALA A CA 1
ATOM 838 C C . ALA A 1 103 ? -28.878 -5.368 46.031 1.00 76.38 103 ALA A C 1
ATOM 840 O O . ALA A 1 103 ? -29.782 -5.418 46.858 1.00 76.38 103 ALA A O 1
ATOM 841 N N . LYS A 1 104 ? -28.785 -6.301 45.077 1.00 75.75 104 LYS A N 1
ATOM 842 C CA . LYS A 1 104 ? -29.740 -7.410 44.891 1.00 75.75 104 LYS A CA 1
ATOM 843 C C . LYS A 1 104 ? -29.894 -8.286 46.138 1.00 75.75 104 LYS A C 1
ATOM 845 O O . LYS A 1 104 ? -30.992 -8.745 46.437 1.00 75.75 104 LYS A O 1
ATOM 850 N N . SER A 1 105 ? -28.817 -8.488 46.903 1.00 81.62 105 SER A N 1
ATOM 851 C CA . SER A 1 105 ? -28.893 -9.156 48.212 1.00 81.62 105 SER A CA 1
ATOM 852 C C . SER A 1 105 ? -29.798 -8.392 49.186 1.00 81.62 105 SER A C 1
ATOM 854 O O . SER A 1 105 ? -30.574 -9.001 49.917 1.00 81.62 105 SER A O 1
ATOM 856 N N . LYS A 1 106 ? -29.763 -7.055 49.154 1.00 83.75 106 LYS A N 1
ATOM 857 C CA . LYS A 1 106 ? -30.639 -6.196 49.959 1.00 83.75 106 LYS A CA 1
ATOM 858 C C . LYS A 1 106 ? -32.084 -6.191 49.452 1.00 83.75 106 LYS A C 1
ATOM 860 O O . LYS A 1 106 ? -32.996 -6.212 50.269 1.00 83.75 106 LYS A O 1
ATOM 865 N N . VAL A 1 107 ? -32.304 -6.258 48.135 1.00 84.81 107 VAL A N 1
ATOM 866 C CA . VAL A 1 107 ? -33.645 -6.433 47.540 1.00 84.81 107 VAL A CA 1
ATOM 867 C C . VAL A 1 107 ? -34.288 -7.741 48.016 1.00 84.81 107 VAL A C 1
ATOM 869 O O . VAL A 1 107 ? -35.450 -7.754 48.417 1.00 84.81 107 VAL A O 1
ATOM 872 N N . VAL A 1 108 ? -33.524 -8.839 48.033 1.00 86.62 108 VAL A N 1
ATOM 873 C CA . VAL A 1 108 ? -33.992 -10.135 48.555 1.00 86.62 108 VAL A CA 1
ATOM 874 C C . VAL A 1 108 ? -34.295 -10.040 50.051 1.00 86.62 108 VAL A C 1
ATOM 876 O O . VAL A 1 108 ? -35.362 -10.473 50.478 1.00 86.62 108 VAL A O 1
ATOM 879 N N . GLN A 1 109 ? -33.421 -9.400 50.835 1.00 85.69 109 GLN A N 1
ATOM 880 C CA . GLN A 1 109 ? -33.675 -9.160 52.260 1.00 85.69 109 GLN A CA 1
ATOM 881 C C . GLN A 1 109 ? -34.938 -8.322 52.488 1.00 85.69 109 GLN A C 1
ATOM 883 O O . GLN A 1 109 ? -35.691 -8.612 53.414 1.00 85.69 109 GLN A O 1
ATOM 888 N N . LEU A 1 110 ? -35.208 -7.310 51.657 1.00 88.44 110 LEU A N 1
ATOM 889 C CA . LEU A 1 110 ? -36.440 -6.525 51.734 1.00 88.44 110 LEU A CA 1
ATOM 890 C C . LEU A 1 110 ? -37.663 -7.412 51.475 1.00 88.44 110 LEU A C 1
ATOM 892 O O . LEU A 1 110 ? -38.606 -7.371 52.260 1.00 88.44 110 LEU A O 1
ATOM 896 N N . ALA A 1 111 ? -37.634 -8.240 50.427 1.00 88.00 111 ALA A N 1
ATOM 897 C CA . ALA A 1 111 ? -38.724 -9.160 50.102 1.00 88.00 111 ALA A CA 1
ATOM 898 C C . ALA A 1 111 ? -38.990 -10.175 51.231 1.00 88.00 111 ALA A C 1
ATOM 900 O O . ALA A 1 111 ? -40.143 -10.413 51.587 1.00 88.00 111 ALA A O 1
ATOM 901 N N . GLU A 1 112 ? -37.936 -10.718 51.847 1.00 89.88 112 GLU A N 1
ATOM 902 C CA . GLU A 1 112 ? -38.049 -11.585 53.029 1.00 89.88 112 GLU A CA 1
ATOM 903 C C . GLU A 1 112 ? -38.661 -10.840 54.223 1.00 89.88 112 GLU A C 1
ATOM 905 O O . GLU A 1 112 ? -39.585 -11.347 54.857 1.00 89.88 112 GLU A O 1
ATOM 910 N N . THR A 1 113 ? -38.195 -9.615 54.493 1.00 89.62 113 THR A N 1
ATOM 911 C CA . THR A 1 113 ? -38.679 -8.782 55.607 1.00 89.62 113 THR A CA 1
ATOM 912 C C . THR A 1 113 ? -40.155 -8.412 55.420 1.00 89.62 113 THR A C 1
ATOM 914 O O . THR A 1 113 ? -40.925 -8.457 56.375 1.00 89.62 113 THR A O 1
ATOM 917 N N . VAL A 1 114 ? -40.577 -8.096 54.191 1.00 90.56 114 VAL A N 1
ATOM 918 C CA . VAL A 1 114 ? -41.986 -7.841 53.843 1.00 90.56 114 VAL A CA 1
ATOM 919 C C . VAL A 1 114 ? -42.834 -9.099 54.036 1.00 90.56 114 VAL A C 1
ATOM 921 O O . VAL A 1 114 ? -43.875 -9.028 54.686 1.00 90.56 114 VAL A O 1
ATOM 924 N N . GLY A 1 115 ? -42.368 -10.260 53.567 1.00 90.06 115 GLY A N 1
ATOM 925 C CA . GLY A 1 115 ? -43.064 -11.531 53.783 1.00 90.06 115 GLY A CA 1
ATOM 926 C C . GLY A 1 115 ? -43.172 -11.916 55.265 1.00 90.06 115 GLY A C 1
ATOM 927 O O . GLY A 1 115 ? -44.180 -12.477 55.694 1.00 90.06 115 GLY A O 1
ATOM 928 N N . ASP A 1 116 ? -42.166 -11.594 56.082 1.00 88.75 116 ASP A N 1
ATOM 929 C CA . ASP A 1 116 ? -42.224 -11.758 57.539 1.00 88.75 116 ASP A CA 1
ATOM 930 C C . ASP A 1 116 ? -43.255 -10.837 58.198 1.00 88.75 116 ASP A C 1
ATOM 932 O O . ASP A 1 116 ? -44.000 -11.293 59.069 1.00 88.75 116 ASP A O 1
ATOM 936 N N . ILE A 1 117 ? -43.334 -9.573 57.769 1.00 90.56 117 ILE A N 1
ATOM 937 C CA . ILE A 1 117 ? -44.350 -8.622 58.239 1.00 90.56 117 ILE A CA 1
ATOM 938 C C . ILE A 1 117 ? -45.748 -9.153 57.919 1.00 90.56 117 ILE A C 1
ATOM 940 O O . ILE A 1 117 ? -46.568 -9.259 58.825 1.00 90.56 117 ILE A O 1
ATOM 944 N N . GLU A 1 118 ? -46.007 -9.561 56.674 1.00 90.44 118 GLU A N 1
ATOM 945 C CA . GLU A 1 118 ? -47.311 -10.093 56.256 1.00 90.44 118 GLU A CA 1
ATOM 946 C C . GLU A 1 118 ? -47.709 -11.343 57.049 1.00 90.44 118 GLU A C 1
ATOM 948 O O . GLU A 1 118 ? -48.842 -11.445 57.518 1.00 90.44 118 GLU A O 1
ATOM 953 N N . ARG A 1 119 ? -46.771 -12.274 57.277 1.00 90.94 119 ARG A N 1
ATOM 954 C CA . ARG A 1 119 ? -47.022 -13.478 58.086 1.00 90.94 119 ARG A CA 1
ATOM 955 C C . ARG A 1 119 ? -47.367 -13.153 59.535 1.00 90.94 119 ARG A C 1
ATOM 957 O O . ARG A 1 119 ? -48.256 -13.789 60.103 1.00 90.94 119 ARG A O 1
ATOM 964 N N . ILE A 1 120 ? -46.652 -12.211 60.152 1.00 88.00 120 ILE A N 1
ATOM 965 C CA . ILE A 1 120 ? -46.900 -11.819 61.545 1.00 88.00 120 ILE A CA 1
ATOM 966 C C . ILE A 1 120 ? -48.206 -11.023 61.645 1.00 88.00 120 ILE A C 1
ATOM 968 O O . ILE A 1 120 ? -48.996 -11.321 62.538 1.00 88.00 120 ILE A O 1
ATOM 972 N N . SER A 1 121 ? -48.471 -10.090 60.724 1.00 85.25 121 SER A N 1
ATOM 973 C CA . SER A 1 121 ? -49.740 -9.350 60.643 1.00 85.25 121 SER A CA 1
ATOM 974 C C . SER A 1 121 ? -50.924 -10.297 60.508 1.00 85.25 121 SER A C 1
ATOM 976 O O . SER A 1 121 ? -51.818 -10.279 61.349 1.00 85.25 121 SER A O 1
ATOM 978 N N . HIS A 1 122 ? -50.885 -11.203 59.526 1.00 88.56 122 HIS A N 1
ATOM 979 C CA . HIS A 1 122 ? -51.960 -12.166 59.306 1.00 88.56 122 HIS A CA 1
ATOM 980 C C . HIS A 1 122 ? -52.209 -13.015 60.555 1.00 88.56 122 HIS A C 1
ATOM 982 O O . HIS A 1 122 ? -53.353 -13.263 60.922 1.00 88.56 122 HIS A O 1
ATOM 988 N N . ARG A 1 123 ? -51.148 -13.452 61.245 1.00 86.00 123 ARG A N 1
ATOM 989 C CA . ARG A 1 123 ? -51.268 -14.238 62.478 1.00 86.00 123 ARG A CA 1
ATOM 990 C C . ARG A 1 123 ? -51.905 -13.450 63.622 1.00 86.00 123 ARG A C 1
ATOM 992 O O . ARG A 1 123 ? -52.731 -14.015 64.326 1.00 86.00 123 ARG A O 1
ATOM 999 N N . ILE A 1 124 ? -51.553 -12.176 63.797 1.00 84.00 124 ILE A N 1
ATOM 1000 C CA . ILE A 1 124 ? -52.202 -11.300 64.786 1.00 84.00 124 ILE A CA 1
ATOM 1001 C C . ILE A 1 124 ? -53.693 -11.128 64.449 1.00 84.00 124 ILE A C 1
ATOM 1003 O O . ILE A 1 124 ? -54.528 -11.175 65.344 1.00 84.00 124 ILE A O 1
ATOM 1007 N N . GLU A 1 125 ? -54.035 -10.977 63.168 1.00 84.44 125 GLU A N 1
ATOM 1008 C CA . GLU A 1 125 ? -55.412 -10.742 62.710 1.00 84.44 125 GLU A CA 1
ATOM 1009 C C . GLU A 1 125 ? -56.320 -11.983 62.778 1.00 84.44 125 GLU A C 1
ATOM 1011 O O . GLU A 1 125 ? -57.534 -11.842 62.920 1.00 84.44 125 GLU A O 1
ATOM 1016 N N . THR A 1 126 ? -55.763 -13.198 62.679 1.00 83.25 126 THR A N 1
ATOM 1017 C CA . THR A 1 126 ? -56.549 -14.449 62.609 1.00 83.25 126 THR A CA 1
ATOM 1018 C C . THR A 1 126 ? -56.514 -15.320 63.869 1.00 83.25 126 THR A C 1
ATOM 1020 O O . THR A 1 126 ? -57.485 -16.043 64.109 1.00 83.25 126 THR A O 1
ATOM 1023 N N . ASP A 1 127 ? -55.469 -15.265 64.704 1.00 76.62 127 ASP A N 1
ATOM 1024 C CA . ASP A 1 127 ? -55.407 -16.074 65.933 1.00 76.62 127 ASP A CA 1
ATOM 1025 C C . ASP A 1 127 ? -56.202 -15.418 67.082 1.00 76.62 127 ASP A C 1
ATOM 1027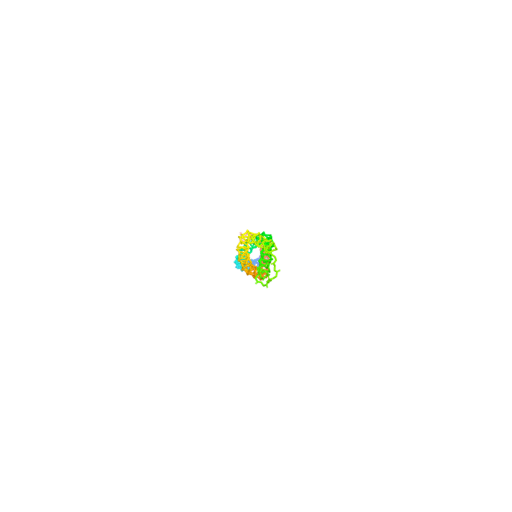 O O . ASP A 1 127 ? -55.676 -14.653 67.889 1.00 76.62 127 ASP A O 1
ATOM 1031 N N . GLY A 1 128 ? -57.473 -15.801 67.236 1.00 65.38 128 GLY A N 1
ATOM 1032 C CA . GLY A 1 128 ? -58.341 -15.348 68.337 1.00 65.38 128 GLY A CA 1
ATOM 1033 C C . GLY A 1 128 ? -58.005 -15.902 69.736 1.00 65.38 128 GLY A C 1
ATOM 1034 O O . GLY A 1 128 ? -58.726 -15.620 70.691 1.00 65.38 128 GLY A O 1
ATOM 1035 N N . THR A 1 129 ? -56.947 -16.711 69.880 1.00 71.31 129 THR A N 1
ATOM 1036 C CA . THR A 1 129 ? -56.534 -17.363 71.144 1.00 71.31 129 THR A CA 1
ATOM 1037 C C . THR A 1 129 ? -55.186 -16.870 71.682 1.00 71.31 129 THR A C 1
ATOM 1039 O O . THR A 1 129 ? -54.610 -17.496 72.575 1.00 71.31 129 THR A O 1
ATOM 1042 N N . LEU A 1 130 ? -54.632 -15.792 71.123 1.00 74.94 130 LEU A N 1
ATOM 1043 C CA . LEU A 1 130 ? -53.365 -15.220 71.581 1.00 74.94 130 LEU A CA 1
ATOM 1044 C C . LEU A 1 130 ? -53.513 -14.565 72.961 1.00 74.94 130 LEU A C 1
ATOM 1046 O O . LEU A 1 130 ? -54.499 -13.895 73.256 1.00 74.94 130 LEU A O 1
ATOM 1050 N N . SER A 1 131 ? -52.506 -14.746 73.820 1.00 78.56 131 SER A N 1
ATOM 1051 C CA . SER A 1 131 ? -52.417 -13.979 75.063 1.00 78.56 131 SER A CA 1
ATOM 1052 C C . SER A 1 131 ? -51.909 -12.565 74.778 1.00 78.56 131 SER A C 1
ATOM 1054 O O . SER A 1 131 ? -51.090 -12.354 73.881 1.00 78.56 131 SER A O 1
ATOM 1056 N N . LEU A 1 132 ? -52.323 -11.608 75.610 1.00 77.12 132 LEU A N 1
ATOM 1057 C CA . LEU A 1 132 ? -51.926 -10.195 75.525 1.00 77.12 132 LEU A CA 1
ATOM 1058 C C . LEU A 1 132 ? -50.394 -9.998 75.521 1.00 77.12 132 LEU A C 1
ATOM 1060 O O . LEU A 1 132 ? -49.866 -9.050 74.943 1.00 77.12 132 LEU A O 1
ATOM 1064 N N . GLU A 1 133 ? -49.655 -10.905 76.163 1.00 81.62 133 GLU A N 1
ATOM 1065 C CA . GLU A 1 133 ? -48.190 -10.897 76.203 1.00 81.62 133 GLU A CA 1
ATOM 1066 C C . GLU A 1 133 ? -47.566 -11.410 74.890 1.00 81.62 133 GLU A C 1
ATOM 1068 O O . GLU A 1 133 ? -46.583 -10.847 74.398 1.00 81.62 133 GLU A O 1
ATOM 1073 N N . ALA A 1 134 ? -48.157 -12.446 74.282 1.00 81.50 134 ALA A N 1
ATOM 1074 C CA . ALA A 1 134 ? -47.721 -12.985 72.996 1.00 81.50 134 ALA A CA 1
ATOM 1075 C C . ALA A 1 134 ? -48.007 -12.008 71.845 1.00 81.50 134 ALA A C 1
ATOM 1077 O O . ALA A 1 134 ? -47.146 -11.806 70.987 1.00 81.50 134 ALA A O 1
ATOM 1078 N N . GLU A 1 135 ? -49.171 -11.360 71.872 1.00 80.00 135 GLU A N 1
ATOM 1079 C CA . GLU A 1 135 ? -49.578 -10.334 70.912 1.00 80.00 135 GLU A CA 1
ATOM 1080 C C . GLU A 1 135 ? -48.642 -9.114 70.971 1.00 80.00 135 GLU A C 1
ATOM 1082 O O . GLU A 1 135 ? -48.037 -8.749 69.964 1.00 80.00 135 GLU A O 1
ATOM 1087 N N . ASN A 1 136 ? -48.378 -8.567 72.166 1.00 83.69 136 ASN A N 1
ATOM 1088 C CA . ASN A 1 136 ? -47.424 -7.462 72.344 1.00 83.69 136 ASN A CA 1
ATOM 1089 C C . ASN A 1 136 ? -46.005 -7.804 71.858 1.00 83.69 136 ASN A C 1
ATOM 1091 O O . ASN A 1 136 ? -45.307 -6.952 71.299 1.00 83.69 136 ASN A O 1
ATOM 1095 N N . LYS A 1 137 ? -45.558 -9.053 72.038 1.00 86.69 137 LYS A N 1
ATOM 1096 C CA . LYS A 1 137 ? -44.255 -9.516 71.538 1.00 86.69 137 LYS A CA 1
ATOM 1097 C C . LYS A 1 137 ? -44.216 -9.579 70.010 1.00 86.69 137 LYS A C 1
ATOM 1099 O O . LYS A 1 137 ? -43.182 -9.249 69.427 1.00 86.69 137 LYS A O 1
ATOM 1104 N N . MET A 1 138 ? -45.307 -9.991 69.363 1.00 84.31 138 MET A N 1
ATOM 1105 C CA . MET A 1 138 ? -45.415 -9.981 67.902 1.00 84.31 138 MET A CA 1
ATOM 1106 C C . MET A 1 138 ? -45.490 -8.556 67.356 1.00 84.31 138 MET A C 1
ATOM 1108 O O . MET A 1 138 ? -44.737 -8.244 66.444 1.00 84.31 138 MET A O 1
ATOM 1112 N N . VAL A 1 139 ? -46.271 -7.666 67.975 1.00 86.31 139 VAL A N 1
ATOM 1113 C CA . VAL A 1 139 ? -46.337 -6.239 67.609 1.00 86.31 139 VAL A CA 1
ATOM 1114 C C . VAL A 1 139 ? -44.967 -5.566 67.723 1.00 86.31 139 VAL A C 1
ATOM 1116 O O . VAL A 1 139 ? -44.588 -4.780 66.857 1.00 86.31 139 VAL A O 1
ATOM 1119 N N . LYS A 1 140 ? -44.181 -5.891 68.759 1.00 88.88 140 LYS A N 1
ATOM 1120 C CA . LYS A 1 140 ? -42.811 -5.376 68.894 1.00 88.88 140 LYS A CA 1
ATOM 1121 C C . LYS A 1 140 ? -41.910 -5.850 67.748 1.00 88.88 140 LYS A C 1
ATOM 1123 O O . LYS A 1 140 ? -41.248 -5.026 67.131 1.00 88.88 140 LYS A O 1
ATOM 1128 N N . LYS A 1 141 ? -41.951 -7.146 67.416 1.00 87.25 141 LYS A N 1
ATOM 1129 C CA . LYS A 1 141 ? -41.227 -7.693 66.255 1.00 87.25 141 LYS A CA 1
ATOM 1130 C C . LYS A 1 141 ? -41.671 -7.054 64.940 1.00 87.25 141 LYS A C 1
ATOM 1132 O O . LYS A 1 141 ? -40.835 -6.806 64.085 1.00 87.25 141 LYS A O 1
ATOM 1137 N N . LEU A 1 142 ? -42.964 -6.786 64.792 1.00 87.38 142 LEU A N 1
ATOM 1138 C CA . LEU A 1 142 ? -43.538 -6.148 63.613 1.00 87.38 142 LEU A CA 1
ATOM 1139 C C . LEU A 1 142 ? -42.981 -4.728 63.453 1.00 87.38 142 LEU A C 1
ATOM 1141 O O . LEU A 1 142 ? -42.490 -4.402 62.385 1.00 87.38 142 LEU A O 1
ATOM 1145 N N . LYS A 1 143 ? -42.912 -3.936 64.535 1.00 89.56 143 LYS A N 1
ATOM 1146 C CA . LYS A 1 143 ? -42.251 -2.615 64.526 1.00 89.56 143 LYS A CA 1
ATOM 1147 C C . LYS A 1 143 ? -40.769 -2.685 64.152 1.00 89.56 143 LYS A C 1
ATOM 1149 O O . LYS A 1 143 ? -40.309 -1.850 63.377 1.00 89.56 143 LYS A O 1
ATOM 1154 N N . ASP A 1 144 ? -40.038 -3.664 64.683 1.00 90.44 144 ASP A N 1
ATOM 1155 C CA . ASP A 1 144 ? -38.616 -3.849 64.368 1.00 90.44 144 ASP A CA 1
ATOM 1156 C C . ASP A 1 144 ? -38.417 -4.214 62.880 1.00 90.44 144 ASP A C 1
ATOM 1158 O O . ASP A 1 144 ? -37.517 -3.693 62.219 1.00 90.44 144 ASP A O 1
ATOM 1162 N N . LEU A 1 145 ? -39.287 -5.066 62.325 1.00 90.12 145 LEU A N 1
ATOM 1163 C CA . LEU A 1 145 ? -39.286 -5.419 60.901 1.00 90.12 145 LEU A CA 1
ATOM 1164 C C . LEU A 1 145 ? -39.721 -4.246 60.010 1.00 90.12 145 LEU A C 1
ATOM 1166 O O . LEU A 1 145 ? -39.139 -4.049 58.947 1.00 90.12 145 LEU A O 1
ATOM 1170 N N . GLU A 1 146 ? -40.689 -3.436 60.442 1.00 86.88 146 GLU A N 1
ATOM 1171 C CA . GLU A 1 146 ? -41.142 -2.232 59.733 1.00 86.88 146 GLU A CA 1
ATOM 1172 C C . GLU A 1 146 ? -40.013 -1.193 59.623 1.00 86.88 146 GLU A C 1
ATOM 1174 O O . GLU A 1 146 ? -39.805 -0.601 58.562 1.00 86.88 146 GLU A O 1
ATOM 1179 N N . ALA A 1 147 ? -39.242 -1.010 60.702 1.00 90.12 147 ALA A N 1
ATOM 1180 C CA . ALA A 1 147 ? -38.062 -0.149 60.717 1.00 90.12 147 ALA A CA 1
ATOM 1181 C C . ALA A 1 147 ? -36.978 -0.674 59.763 1.00 90.12 147 ALA A C 1
ATOM 1183 O O . ALA A 1 147 ? -36.435 0.085 58.961 1.00 90.12 147 ALA A O 1
ATOM 1184 N N . LYS A 1 148 ? -36.730 -1.990 59.775 1.00 88.69 148 LYS A N 1
ATOM 1185 C CA . LYS A 1 148 ? -35.801 -2.641 58.843 1.00 88.69 148 LYS A CA 1
ATOM 1186 C C . LYS A 1 148 ? -36.262 -2.523 57.382 1.00 88.69 148 LYS A C 1
ATOM 1188 O O . LYS A 1 148 ? -35.440 -2.326 56.493 1.00 88.69 148 LYS A O 1
ATOM 1193 N N . ARG A 1 149 ? -37.574 -2.583 57.116 1.00 89.94 149 ARG A N 1
ATOM 1194 C CA . ARG A 1 149 ? -38.151 -2.330 55.783 1.00 89.94 149 ARG A CA 1
ATOM 1195 C C . ARG A 1 149 ? -37.859 -0.904 55.313 1.00 89.94 149 ARG A C 1
ATOM 1197 O O . ARG A 1 149 ? -37.475 -0.717 54.163 1.00 89.94 149 ARG A O 1
ATOM 1204 N N . GLN A 1 150 ? -38.035 0.091 56.186 1.00 89.00 150 GLN A N 1
ATOM 1205 C CA . GLN A 1 150 ? -37.731 1.492 55.870 1.00 89.00 150 GLN A CA 1
ATOM 1206 C C . GLN A 1 150 ? -36.243 1.732 55.600 1.00 89.00 150 GLN A C 1
ATOM 1208 O O . GLN A 1 150 ? -35.919 2.521 54.719 1.00 89.00 150 GLN A O 1
ATOM 1213 N N . GLU A 1 151 ? -35.355 1.034 56.305 1.00 89.38 151 GLU A N 1
ATOM 1214 C CA . GLU A 1 151 ? -33.909 1.105 56.073 1.00 89.38 151 GLU A CA 1
ATOM 1215 C C . GLU A 1 151 ? -33.501 0.515 54.713 1.00 89.38 151 GLU A C 1
ATOM 1217 O O . GLU A 1 151 ? -32.637 1.067 54.038 1.00 89.38 151 GLU A O 1
ATOM 1222 N N . LEU A 1 152 ? -34.147 -0.574 54.283 1.00 88.81 152 LEU A N 1
ATOM 1223 C CA . LEU A 1 152 ? -33.810 -1.286 53.044 1.00 88.81 152 LEU A CA 1
ATOM 1224 C C . LEU A 1 152 ? -34.416 -0.663 51.770 1.00 88.81 152 LEU A C 1
ATOM 1226 O O . LEU A 1 152 ? -33.894 -0.885 50.682 1.00 88.81 152 LEU A O 1
ATOM 1230 N N . LEU A 1 153 ? -35.502 0.110 51.876 1.00 84.88 153 LEU A N 1
ATOM 1231 C CA . LEU A 1 153 ? -36.160 0.780 50.741 1.00 84.88 153 LEU A CA 1
ATOM 1232 C C . LEU A 1 153 ? -35.233 1.645 49.854 1.00 84.88 153 LEU A C 1
ATOM 1234 O O . LEU A 1 153 ? -35.252 1.437 48.639 1.00 84.88 153 LEU A O 1
ATOM 1238 N N . PRO A 1 154 ? -34.413 2.575 50.389 1.00 88.69 154 PRO A N 1
ATOM 1239 C CA . PRO A 1 154 ? -33.544 3.416 49.558 1.00 88.69 154 PRO A CA 1
ATOM 1240 C C . PRO A 1 154 ? -32.502 2.612 48.769 1.00 88.69 154 PRO A C 1
ATOM 1242 O O . PRO A 1 154 ? -32.200 2.951 47.628 1.00 88.69 154 PRO A O 1
ATOM 1245 N N . ASP A 1 155 ? -31.998 1.513 49.337 1.00 86.00 155 ASP A N 1
ATOM 1246 C CA . ASP A 1 155 ? -31.049 0.630 48.653 1.00 86.00 155 ASP A CA 1
ATOM 1247 C C . ASP A 1 155 ? -31.678 -0.074 47.434 1.00 86.00 155 ASP A C 1
ATOM 1249 O O . ASP A 1 155 ? -30.997 -0.343 46.444 1.00 86.00 155 ASP A O 1
ATOM 1253 N N . VAL A 1 156 ? -32.980 -0.378 47.487 1.00 85.75 156 VAL A N 1
ATOM 1254 C CA . VAL A 1 156 ? -33.719 -0.983 46.365 1.00 85.75 156 VAL A CA 1
ATOM 1255 C C . VAL A 1 156 ? -33.998 0.036 45.262 1.00 85.75 156 VAL A C 1
ATOM 1257 O O . VAL A 1 156 ? -33.901 -0.296 44.081 1.00 85.75 156 VAL A O 1
ATOM 1260 N N . GLU A 1 157 ? -34.298 1.286 45.622 1.00 85.75 157 GLU A N 1
ATOM 1261 C CA . GLU A 1 157 ? -34.419 2.372 44.642 1.00 85.75 157 GLU A CA 1
ATOM 1262 C C . GLU A 1 157 ? -33.093 2.633 43.912 1.00 85.75 157 GLU A C 1
ATOM 1264 O O . GLU A 1 157 ? -33.091 2.918 42.712 1.00 85.75 157 GLU A O 1
ATOM 1269 N N . GLU A 1 158 ? -31.961 2.512 44.611 1.00 85.81 158 GLU A N 1
ATOM 1270 C CA . GLU A 1 158 ? -30.629 2.606 44.011 1.00 85.81 158 GLU A CA 1
ATOM 1271 C C . GLU A 1 158 ? -30.344 1.436 43.050 1.00 85.81 158 GLU A C 1
ATOM 1273 O O . GLU A 1 158 ? -29.879 1.668 41.934 1.00 85.81 158 GLU A O 1
ATOM 1278 N N . ASP A 1 159 ? -30.684 0.195 43.420 1.00 85.62 159 ASP A N 1
ATOM 1279 C CA . ASP A 1 159 ? -30.539 -0.985 42.545 1.00 85.62 159 ASP A CA 1
ATOM 1280 C C . ASP A 1 159 ? -31.352 -0.850 41.248 1.00 85.62 159 ASP A C 1
ATOM 1282 O O . ASP A 1 159 ? -30.848 -1.141 40.160 1.00 85.62 159 ASP A O 1
ATOM 1286 N N . ALA A 1 160 ? -32.586 -0.341 41.340 1.00 85.62 160 ALA A N 1
ATOM 1287 C CA . ALA A 1 160 ? -33.430 -0.096 40.173 1.00 85.62 160 ALA A CA 1
ATOM 1288 C C . ALA A 1 160 ? -32.793 0.917 39.204 1.00 85.62 160 ALA A C 1
ATOM 1290 O O . ALA A 1 160 ? -32.812 0.702 37.993 1.00 85.62 160 ALA A O 1
ATOM 1291 N N . ARG A 1 161 ? -32.173 1.989 39.722 1.00 85.88 161 ARG A N 1
ATOM 1292 C CA . ARG A 1 161 ? -31.437 2.967 38.897 1.00 85.88 161 ARG A CA 1
ATOM 1293 C C . ARG A 1 161 ? -30.220 2.337 38.223 1.00 85.88 161 ARG A C 1
ATOM 1295 O O . ARG A 1 161 ? -30.045 2.492 37.021 1.00 85.88 161 ARG A O 1
ATOM 1302 N N . ILE A 1 162 ? -29.422 1.580 38.978 1.00 85.44 162 ILE A N 1
ATOM 1303 C CA . ILE A 1 162 ? -28.231 0.897 38.453 1.00 85.44 162 ILE A CA 1
ATOM 1304 C C . ILE A 1 162 ? -28.608 -0.118 37.371 1.00 85.44 162 ILE A C 1
ATOM 1306 O O . ILE A 1 162 ? -27.867 -0.288 36.406 1.00 85.44 162 ILE A O 1
ATOM 1310 N N . THR A 1 163 ? -29.748 -0.794 37.516 1.00 85.94 163 THR A N 1
ATOM 1311 C CA . THR A 1 163 ? -30.245 -1.749 36.519 1.00 85.94 163 THR A CA 1
ATOM 1312 C C . THR A 1 163 ? -30.512 -1.060 35.182 1.00 85.94 163 THR A C 1
ATOM 1314 O O . THR A 1 163 ? -30.000 -1.518 34.163 1.00 85.94 163 THR A O 1
ATOM 1317 N N . VAL A 1 164 ? -31.227 0.071 35.190 1.00 87.31 164 VAL A N 1
ATOM 1318 C CA . VAL A 1 164 ? -31.488 0.866 33.976 1.00 87.31 164 VAL A CA 1
ATOM 1319 C C . VAL A 1 164 ? -30.177 1.351 33.347 1.00 87.31 164 VAL A C 1
ATOM 1321 O O . VAL A 1 164 ? -29.962 1.158 32.153 1.00 87.31 164 VAL A O 1
ATOM 1324 N N . ASP A 1 165 ? -29.249 1.880 34.151 1.00 87.88 165 ASP A N 1
ATOM 1325 C CA . ASP A 1 165 ? -27.944 2.337 33.654 1.00 87.88 165 ASP A CA 1
ATOM 1326 C C . ASP A 1 165 ? -27.132 1.197 33.008 1.00 87.88 165 ASP A C 1
ATOM 1328 O O . ASP A 1 165 ? -26.424 1.398 32.017 1.00 87.88 165 ASP A O 1
ATOM 1332 N N . LEU A 1 166 ? -27.201 -0.017 33.566 1.00 88.56 166 LEU A N 1
ATOM 1333 C CA . LEU A 1 166 ? -26.531 -1.191 33.006 1.00 88.56 166 LEU A CA 1
ATOM 1334 C C . LEU A 1 166 ? -27.151 -1.621 31.673 1.00 88.56 166 LEU A C 1
ATOM 1336 O O . LEU A 1 166 ? -26.398 -1.962 30.760 1.00 88.56 166 LEU A O 1
ATOM 1340 N N . GLU A 1 167 ? -28.478 -1.585 31.548 1.00 89.56 167 GLU A N 1
ATOM 1341 C CA . GLU A 1 167 ? -29.182 -1.874 30.292 1.00 89.56 167 GLU A CA 1
ATOM 1342 C C . GLU A 1 167 ? -28.814 -0.862 29.195 1.00 89.56 167 GLU A C 1
ATOM 1344 O O . GLU A 1 167 ? -28.479 -1.263 28.076 1.00 89.56 167 GLU A O 1
ATOM 1349 N N . ASP A 1 168 ? -28.758 0.430 29.529 1.00 93.56 168 ASP A N 1
ATOM 1350 C CA . ASP A 1 168 ? -28.339 1.493 28.607 1.00 93.56 168 ASP A CA 1
ATOM 1351 C C . ASP A 1 168 ? -26.881 1.317 28.143 1.00 93.56 168 ASP A C 1
ATOM 1353 O O . ASP A 1 168 ? -26.554 1.500 26.960 1.00 93.56 168 ASP A O 1
ATOM 1357 N N . ILE A 1 169 ? -25.982 0.919 29.053 1.00 92.25 169 ILE A N 1
ATOM 1358 C CA . ILE A 1 169 ? -24.586 0.603 28.718 1.00 92.25 169 ILE A CA 1
ATOM 1359 C C . ILE A 1 169 ? -24.515 -0.618 27.792 1.00 92.25 169 ILE A C 1
ATOM 1361 O O . ILE A 1 169 ? -23.762 -0.596 26.816 1.00 92.25 169 ILE A O 1
ATOM 1365 N N . GLU A 1 170 ? -25.279 -1.675 28.067 1.00 91.62 170 GLU A N 1
ATOM 1366 C CA . GLU A 1 170 ? -25.307 -2.895 27.253 1.00 91.62 170 GLU A CA 1
ATOM 1367 C C . GLU A 1 170 ? -25.814 -2.595 25.828 1.00 91.62 170 GLU A C 1
ATOM 1369 O O . GLU A 1 170 ? -25.180 -2.998 24.847 1.00 91.62 170 GLU A O 1
ATOM 1374 N N . GLY A 1 171 ? -26.890 -1.808 25.695 1.00 93.88 171 GLY A N 1
ATOM 1375 C CA . GLY A 1 171 ? -27.417 -1.350 24.404 1.00 93.88 171 GLY A CA 1
ATOM 1376 C C . GLY A 1 171 ? -26.428 -0.469 23.631 1.00 93.88 171 GLY A C 1
ATOM 1377 O O . GLY A 1 171 ? -26.234 -0.637 22.419 1.00 93.88 171 GLY A O 1
ATOM 1378 N N . SER A 1 172 ? -25.717 0.415 24.336 1.00 94.81 172 SER A N 1
ATOM 1379 C CA . SER A 1 172 ? -24.645 1.232 23.754 1.00 94.81 172 SER A CA 1
ATOM 1380 C C . SER A 1 172 ? -23.489 0.369 23.235 1.00 94.81 172 SER A C 1
ATOM 1382 O O . SER A 1 172 ? -23.005 0.584 22.123 1.00 94.81 172 SER A O 1
ATOM 1384 N N . ILE A 1 173 ? -23.072 -0.652 23.993 1.00 94.06 173 ILE A N 1
ATOM 1385 C CA . ILE A 1 173 ? -22.028 -1.600 23.575 1.00 94.06 173 ILE A CA 1
ATOM 1386 C C . ILE A 1 173 ? -22.453 -2.357 22.314 1.00 94.06 173 ILE A C 1
ATOM 1388 O O . ILE A 1 173 ? -21.640 -2.512 21.404 1.00 94.06 173 ILE A O 1
ATOM 1392 N N . GLN A 1 174 ? -23.699 -2.832 22.240 1.00 95.81 174 GLN A N 1
ATOM 1393 C CA . GLN A 1 174 ? -24.196 -3.544 21.058 1.00 95.81 174 GLN A CA 1
ATOM 1394 C C . GLN A 1 174 ? -24.163 -2.659 19.808 1.00 95.81 174 GLN A C 1
ATOM 1396 O O . GLN A 1 174 ? -23.685 -3.094 18.760 1.00 95.81 174 GLN A O 1
ATOM 1401 N N . THR A 1 175 ? -24.591 -1.403 19.937 1.00 96.06 175 THR A N 1
ATOM 1402 C CA . THR A 1 175 ? -24.579 -0.434 18.832 1.00 96.06 175 THR A CA 1
ATOM 1403 C C . THR A 1 175 ? -23.154 -0.146 18.357 1.00 96.06 175 THR A C 1
ATOM 1405 O O . THR A 1 175 ? -22.867 -0.222 17.162 1.00 96.06 175 THR A O 1
ATOM 1408 N N . LEU A 1 176 ? -22.231 0.106 19.290 1.00 95.81 176 LEU A N 1
ATOM 1409 C CA . LEU A 1 176 ? -20.824 0.344 18.966 1.00 95.81 176 LEU A CA 1
ATOM 1410 C C . LEU A 1 176 ? -20.157 -0.885 18.339 1.00 95.81 176 LEU A C 1
ATOM 1412 O O . LEU A 1 176 ? -19.325 -0.738 17.448 1.00 95.81 176 LEU A O 1
ATOM 1416 N N . ARG A 1 177 ? -20.514 -2.105 18.761 1.00 95.75 177 ARG A N 1
ATOM 1417 C CA . ARG A 1 177 ? -20.008 -3.334 18.128 1.00 95.75 177 ARG A CA 1
ATOM 1418 C C . ARG A 1 177 ? -20.438 -3.427 16.670 1.00 95.75 177 ARG A C 1
ATOM 1420 O O . ARG A 1 177 ? -19.585 -3.647 15.820 1.00 95.75 177 ARG A O 1
ATOM 1427 N N . ALA A 1 178 ? -21.714 -3.175 16.380 1.00 96.25 178 ALA A N 1
ATOM 1428 C CA . ALA A 1 178 ? -22.206 -3.160 15.006 1.00 96.25 178 ALA A CA 1
ATOM 1429 C C . ALA A 1 178 ? -21.480 -2.105 14.148 1.00 96.25 178 ALA A C 1
ATOM 1431 O O . ALA A 1 178 ? -21.129 -2.371 12.999 1.00 96.25 178 ALA A O 1
ATOM 1432 N N . GLU A 1 179 ? -21.195 -0.926 14.709 1.00 95.12 179 GLU A N 1
ATOM 1433 C CA . GLU A 1 179 ? -20.419 0.109 14.018 1.00 95.12 179 GLU A CA 1
ATOM 1434 C C . GLU A 1 179 ? -18.955 -0.308 13.787 1.00 95.12 179 GLU A C 1
ATOM 1436 O O . GLU A 1 179 ? -18.408 -0.080 12.705 1.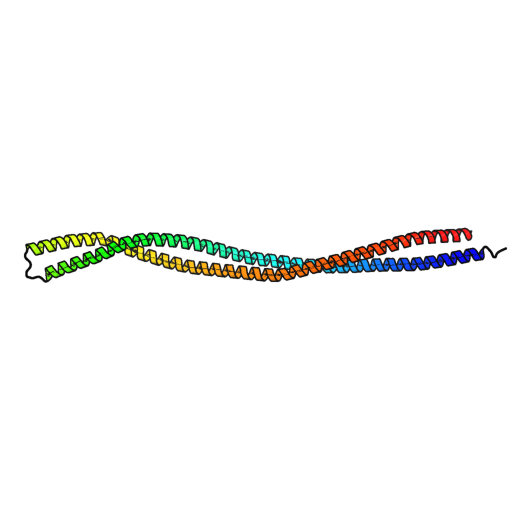00 95.12 179 GLU A O 1
ATOM 1441 N N . ALA A 1 180 ? -18.320 -0.946 14.774 1.00 96.06 180 ALA A N 1
ATOM 1442 C CA . ALA A 1 180 ? -16.961 -1.464 14.649 1.00 96.06 180 ALA A CA 1
ATOM 1443 C C . ALA A 1 180 ? -16.864 -2.568 13.588 1.00 96.06 180 ALA A C 1
ATOM 1445 O O . ALA A 1 180 ? -15.910 -2.571 12.809 1.00 96.06 180 ALA A O 1
ATOM 1446 N N . ASP A 1 181 ? -17.848 -3.467 13.531 1.00 95.75 181 ASP A N 1
ATOM 1447 C CA . ASP A 1 181 ? -17.916 -4.540 12.538 1.00 95.75 181 ASP A CA 1
ATOM 1448 C C . ASP A 1 181 ? -18.117 -3.968 11.130 1.00 95.75 181 ASP A C 1
ATOM 1450 O O . ASP A 1 181 ? -17.414 -4.358 10.197 1.00 95.75 181 ASP A O 1
ATOM 1454 N N . ALA A 1 182 ? -18.983 -2.960 10.976 1.00 96.19 182 ALA A N 1
ATOM 1455 C CA . ALA A 1 182 ? -19.152 -2.247 9.711 1.00 96.19 182 ALA A CA 1
ATOM 1456 C C . ALA A 1 182 ? -17.859 -1.537 9.264 1.00 96.19 182 ALA A C 1
ATOM 1458 O O . ALA A 1 182 ? -17.472 -1.616 8.096 1.00 96.19 182 ALA A O 1
ATOM 1459 N N . ALA A 1 183 ? -17.152 -0.875 10.188 1.00 94.31 183 ALA A N 1
ATOM 1460 C CA . ALA A 1 183 ? -15.861 -0.249 9.905 1.00 94.31 183 ALA A CA 1
ATOM 1461 C C . ALA A 1 183 ? -14.778 -1.288 9.563 1.00 94.31 183 ALA A C 1
ATOM 1463 O O . ALA A 1 183 ? -13.939 -1.049 8.693 1.00 94.31 183 ALA A O 1
ATOM 1464 N N . HIS A 1 184 ? -14.796 -2.454 10.215 1.00 95.44 184 HIS A N 1
ATOM 1465 C CA . HIS A 1 184 ? -13.890 -3.551 9.899 1.00 95.44 184 HIS A CA 1
ATOM 1466 C C . HIS A 1 184 ? -14.145 -4.109 8.498 1.00 95.44 184 HIS A C 1
ATOM 1468 O O . HIS A 1 184 ? -13.185 -4.258 7.743 1.00 95.44 184 HIS A O 1
ATOM 1474 N N . GLN A 1 185 ? -15.406 -4.345 8.133 1.00 96.88 185 GLN A N 1
ATOM 1475 C CA . GLN A 1 185 ? -15.770 -4.812 6.798 1.00 96.88 185 GLN A CA 1
ATOM 1476 C C . GLN A 1 185 ? -15.315 -3.815 5.728 1.00 96.88 185 GLN A C 1
ATOM 1478 O O . GLN A 1 185 ? -14.598 -4.190 4.807 1.00 96.88 185 GLN A O 1
ATOM 1483 N N . ALA A 1 186 ? -15.602 -2.523 5.914 1.00 95.12 186 ALA A N 1
ATOM 1484 C CA . ALA A 1 186 ? -15.164 -1.479 4.988 1.00 95.12 186 ALA A CA 1
ATOM 1485 C C . ALA A 1 186 ? -13.628 -1.394 4.855 1.00 95.12 186 ALA A C 1
ATOM 1487 O O . ALA A 1 186 ? -13.111 -1.084 3.781 1.00 95.12 186 ALA A O 1
ATOM 1488 N N . PHE A 1 187 ? -12.882 -1.664 5.933 1.00 95.81 187 PHE A N 1
ATOM 1489 C CA . PHE A 1 187 ? -11.423 -1.774 5.881 1.00 95.81 187 PHE A CA 1
ATOM 1490 C C . PHE A 1 187 ? -10.964 -2.981 5.053 1.00 95.81 187 PHE A C 1
ATOM 1492 O O . PHE A 1 187 ? -10.060 -2.836 4.230 1.00 95.81 187 PHE A O 1
ATOM 1499 N N . VAL A 1 188 ? -11.568 -4.152 5.274 1.00 96.31 188 VAL A N 1
ATOM 1500 C CA . VAL A 1 188 ? -11.240 -5.386 4.547 1.00 96.31 188 VAL A CA 1
ATOM 1501 C C . VAL A 1 188 ? -11.537 -5.219 3.059 1.00 96.31 188 VAL A C 1
ATOM 1503 O O . VAL A 1 188 ? -10.662 -5.484 2.241 1.00 96.31 188 VAL A O 1
ATOM 1506 N N . ASP A 1 189 ? -12.707 -4.686 2.710 1.00 95.44 189 ASP A N 1
ATOM 1507 C CA . ASP A 1 189 ? -13.103 -4.445 1.319 1.00 95.44 189 ASP A CA 1
ATOM 1508 C C . ASP A 1 189 ? -12.135 -3.485 0.612 1.00 95.44 189 ASP A C 1
ATOM 1510 O O . ASP A 1 189 ? -11.721 -3.725 -0.524 1.00 95.44 189 ASP A O 1
ATOM 1514 N N . ALA A 1 190 ? -11.714 -2.417 1.301 1.00 94.75 190 ALA A N 1
ATOM 1515 C CA . ALA A 1 190 ? -10.727 -1.482 0.772 1.00 94.75 190 ALA A CA 1
ATOM 1516 C C . ALA A 1 190 ? -9.351 -2.137 0.566 1.00 94.75 190 ALA A C 1
ATOM 1518 O O . ALA A 1 190 ? -8.685 -1.837 -0.423 1.00 94.75 190 ALA A O 1
ATOM 1519 N N . MET A 1 191 ? -8.915 -3.024 1.467 1.00 93.44 191 MET A N 1
ATOM 1520 C CA . MET A 1 191 ? -7.645 -3.739 1.297 1.00 93.44 191 MET A CA 1
ATOM 1521 C C . MET A 1 191 ? -7.709 -4.755 0.160 1.00 93.44 191 MET A C 1
ATOM 1523 O O . MET A 1 191 ? -6.820 -4.738 -0.681 1.00 93.44 191 MET A O 1
ATOM 1527 N N . ASN A 1 192 ? -8.792 -5.528 0.054 1.00 96.25 192 ASN A N 1
ATOM 1528 C CA . ASN A 1 192 ? -8.995 -6.452 -1.064 1.00 96.25 192 ASN A CA 1
ATOM 1529 C C . ASN A 1 192 ? -8.974 -5.709 -2.406 1.00 96.25 192 ASN A C 1
ATOM 1531 O O . ASN A 1 192 ? -8.252 -6.098 -3.317 1.00 96.25 192 ASN A O 1
ATOM 1535 N N . THR A 1 193 ? -9.681 -4.578 -2.499 1.00 94.75 193 THR A N 1
ATOM 1536 C CA . THR A 1 193 ? -9.667 -3.734 -3.707 1.00 94.75 193 THR A CA 1
ATOM 1537 C C . THR A 1 193 ? -8.251 -3.236 -4.022 1.00 94.75 193 THR A C 1
ATOM 1539 O O . THR A 1 193 ? -7.829 -3.222 -5.174 1.00 94.75 193 THR A O 1
ATOM 1542 N N . ALA A 1 194 ? -7.489 -2.818 -3.006 1.00 94.00 194 ALA A N 1
ATOM 1543 C CA . ALA A 1 194 ? -6.117 -2.354 -3.199 1.00 94.00 194 ALA A CA 1
ATOM 1544 C C . ALA A 1 194 ? -5.155 -3.476 -3.632 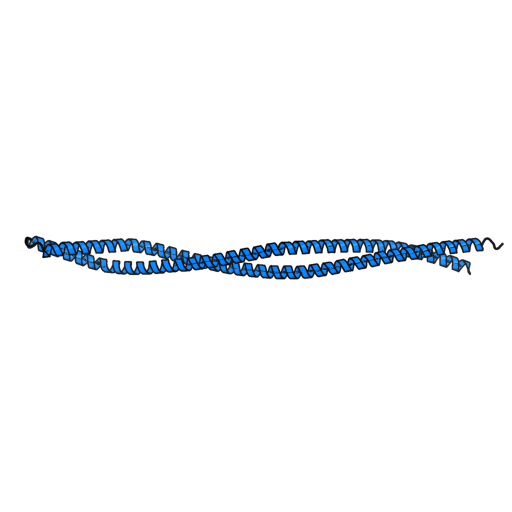1.00 94.00 194 ALA A C 1
ATOM 1546 O O . ALA A 1 194 ? -4.201 -3.191 -4.362 1.00 94.00 194 ALA A O 1
ATOM 1547 N N . ASP A 1 195 ? -5.394 -4.711 -3.193 1.00 94.25 195 ASP A N 1
ATOM 1548 C CA . ASP A 1 195 ? -4.625 -5.894 -3.584 1.00 94.25 195 ASP A CA 1
ATOM 1549 C C . ASP A 1 195 ? -4.970 -6.325 -5.021 1.00 94.25 195 ASP A C 1
ATOM 1551 O O . ASP A 1 195 ? -4.073 -6.581 -5.818 1.00 94.25 195 ASP A O 1
ATOM 1555 N N . GLU A 1 196 ? -6.243 -6.283 -5.418 1.00 95.06 196 GLU A N 1
ATOM 1556 C CA . GLU A 1 196 ? -6.654 -6.501 -6.815 1.00 95.06 196 GLU A CA 1
ATOM 1557 C C . GLU A 1 196 ? -6.015 -5.475 -7.764 1.00 95.06 196 GLU A C 1
ATOM 1559 O O . GLU A 1 196 ? -5.492 -5.826 -8.824 1.00 95.06 196 GLU A O 1
ATOM 1564 N N . MET A 1 197 ? -5.987 -4.199 -7.361 1.00 93.44 197 MET A N 1
ATOM 1565 C CA . MET A 1 197 ? -5.285 -3.151 -8.109 1.00 93.44 197 MET A CA 1
ATOM 1566 C C . MET A 1 197 ? -3.778 -3.418 -8.209 1.00 93.44 197 MET A C 1
ATOM 1568 O O . MET A 1 197 ? -3.170 -3.072 -9.221 1.00 93.44 197 MET A O 1
ATOM 1572 N N . TRP A 1 198 ? -3.168 -4.010 -7.177 1.00 93.44 198 TRP A N 1
ATOM 1573 C CA . TRP A 1 198 ? -1.747 -4.361 -7.185 1.00 93.44 198 TRP A CA 1
ATOM 1574 C C . TRP A 1 198 ? -1.437 -5.468 -8.189 1.00 93.44 198 TRP A C 1
ATOM 1576 O O . TRP A 1 198 ? -0.484 -5.338 -8.957 1.00 93.44 198 TRP A O 1
ATOM 1586 N N . GLU A 1 199 ? -2.246 -6.526 -8.217 1.00 94.06 199 GLU A N 1
ATOM 1587 C CA . GLU A 1 199 ? -2.062 -7.620 -9.174 1.00 94.06 199 GLU A CA 1
ATOM 1588 C C . GLU A 1 199 ? -2.200 -7.120 -10.618 1.00 94.06 199 GLU A C 1
ATOM 1590 O O . GLU A 1 199 ? -1.342 -7.407 -11.450 1.00 94.06 199 GLU A O 1
ATOM 1595 N N . ALA A 1 200 ? -3.184 -6.258 -10.900 1.00 91.44 200 ALA A N 1
ATOM 1596 C CA . ALA A 1 200 ? -3.311 -5.624 -12.215 1.00 91.44 200 ALA A CA 1
ATOM 1597 C C . ALA A 1 200 ? -2.109 -4.720 -12.563 1.00 91.44 200 ALA A C 1
ATOM 1599 O O . ALA A 1 200 ? -1.698 -4.620 -13.719 1.00 91.44 200 ALA A O 1
ATOM 1600 N N . LEU A 1 201 ? -1.525 -4.043 -11.570 1.00 94.38 201 LEU A N 1
ATOM 1601 C CA . LEU A 1 201 ? -0.349 -3.197 -11.772 1.00 94.38 201 LEU A CA 1
ATOM 1602 C C . LEU A 1 201 ? 0.920 -4.016 -12.048 1.00 94.38 201 LEU A C 1
ATOM 1604 O O . LEU A 1 201 ? 1.808 -3.560 -12.767 1.00 94.38 201 LEU A O 1
ATOM 1608 N N . LYS A 1 202 ? 1.014 -5.227 -11.497 1.00 93.75 202 LYS A N 1
ATOM 1609 C CA . LYS A 1 202 ? 2.148 -6.125 -11.717 1.00 93.75 202 LYS A CA 1
ATOM 1610 C C . LYS A 1 202 ? 2.315 -6.470 -13.196 1.00 93.75 202 LYS A C 1
ATOM 1612 O O . LYS A 1 202 ? 3.424 -6.359 -13.711 1.00 93.75 202 LYS A O 1
ATOM 1617 N N . GLU A 1 203 ? 1.219 -6.774 -13.887 1.00 92.44 203 GLU A N 1
ATOM 1618 C CA . GLU A 1 203 ? 1.222 -7.015 -15.337 1.00 92.44 203 GLU A CA 1
ATOM 1619 C C . GLU A 1 203 ? 1.748 -5.791 -16.108 1.00 92.44 203 GLU A C 1
ATOM 1621 O O . GLU A 1 203 ? 2.594 -5.913 -16.993 1.00 92.44 203 GLU A O 1
ATOM 1626 N N . ARG A 1 204 ? 1.342 -4.578 -15.709 1.00 92.88 204 ARG A N 1
ATOM 1627 C CA . ARG A 1 204 ? 1.836 -3.322 -16.304 1.00 92.88 204 ARG A CA 1
ATOM 1628 C C . ARG A 1 204 ? 3.333 -3.110 -16.081 1.00 92.88 204 ARG A C 1
ATOM 1630 O O . ARG A 1 204 ? 4.024 -2.598 -16.963 1.00 92.88 204 ARG A O 1
ATOM 1637 N N . PHE A 1 205 ? 3.859 -3.490 -14.917 1.00 93.62 205 PHE A N 1
ATOM 1638 C CA . PHE A 1 205 ? 5.301 -3.441 -14.673 1.00 93.62 205 PHE A CA 1
ATOM 1639 C C . PHE A 1 205 ? 6.067 -4.411 -15.574 1.00 93.62 205 PHE A C 1
ATOM 1641 O O . PHE A 1 205 ? 7.123 -4.039 -16.086 1.00 93.62 205 PHE A O 1
ATOM 1648 N N . GLU A 1 206 ? 5.528 -5.605 -15.814 1.00 95.31 206 GLU A N 1
ATOM 1649 C CA . GLU A 1 206 ? 6.120 -6.570 -16.743 1.00 95.31 206 GLU A CA 1
ATOM 1650 C C . GLU A 1 206 ? 6.134 -6.023 -18.179 1.00 95.31 206 GLU A C 1
ATOM 1652 O O . GLU A 1 206 ? 7.176 -6.069 -18.835 1.00 95.31 206 GLU A O 1
ATOM 1657 N N . GLU A 1 207 ? 5.037 -5.412 -18.643 1.00 94.44 207 GLU A N 1
ATOM 1658 C CA . GLU A 1 207 ? 4.972 -4.722 -19.945 1.00 94.44 207 GLU A CA 1
ATOM 1659 C C . GLU A 1 207 ? 6.033 -3.608 -20.055 1.00 94.44 207 GLU A C 1
ATOM 1661 O O . GLU A 1 207 ? 6.750 -3.502 -21.054 1.00 94.44 207 GLU A O 1
ATOM 1666 N N . ARG A 1 208 ? 6.200 -2.790 -19.007 1.00 95.00 208 ARG A N 1
ATOM 1667 C CA . ARG A 1 208 ? 7.225 -1.732 -18.965 1.00 95.00 208 ARG A CA 1
ATOM 1668 C C . ARG A 1 208 ? 8.635 -2.307 -19.076 1.00 95.00 208 ARG A C 1
ATOM 1670 O O . ARG A 1 208 ? 9.481 -1.726 -19.763 1.00 95.00 208 ARG A O 1
ATOM 1677 N N . ASP A 1 209 ? 8.904 -3.405 -18.382 1.00 95.06 209 ASP A N 1
ATOM 1678 C CA . ASP A 1 209 ? 10.224 -4.033 -18.363 1.00 95.06 209 ASP A CA 1
ATOM 1679 C C . ASP A 1 209 ? 10.548 -4.675 -19.719 1.00 95.06 209 ASP A C 1
ATOM 1681 O O . ASP A 1 209 ? 11.680 -4.556 -20.197 1.00 95.06 209 ASP A O 1
ATOM 1685 N N . GLN A 1 210 ? 9.545 -5.237 -20.401 1.00 95.81 210 GLN A N 1
ATOM 1686 C CA . GLN A 1 210 ? 9.662 -5.683 -21.793 1.00 95.81 210 GLN A CA 1
ATOM 1687 C C . GLN A 1 210 ? 10.020 -4.520 -22.728 1.00 95.81 210 GLN A C 1
ATOM 1689 O O . GLN A 1 210 ? 11.015 -4.610 -23.449 1.00 95.81 210 GLN A O 1
ATOM 1694 N N . LEU A 1 211 ? 9.301 -3.392 -22.656 1.00 96.38 211 LEU A N 1
ATOM 1695 C CA . LEU A 1 211 ? 9.611 -2.199 -23.458 1.00 96.38 211 LEU A CA 1
ATOM 1696 C C . LEU A 1 211 ? 11.015 -1.648 -23.162 1.00 96.38 211 LEU A C 1
ATOM 1698 O O . LEU A 1 211 ? 11.706 -1.175 -24.064 1.00 96.38 211 LEU A O 1
ATOM 1702 N N . SER A 1 212 ? 11.469 -1.718 -21.907 1.00 94.19 212 SER A N 1
ATOM 1703 C CA . SER A 1 212 ? 12.836 -1.332 -21.542 1.00 94.19 212 SER A CA 1
ATOM 1704 C C . SER A 1 212 ? 13.866 -2.234 -22.224 1.00 94.19 212 SER A C 1
ATOM 1706 O O . SER A 1 212 ? 14.798 -1.732 -22.850 1.00 94.19 212 SER A O 1
ATOM 1708 N N . ALA A 1 213 ? 13.666 -3.552 -22.171 1.00 96.62 213 ALA A N 1
ATOM 1709 C CA . ALA A 1 213 ? 14.554 -4.512 -22.815 1.00 96.62 213 ALA A CA 1
ATOM 1710 C C . ALA A 1 213 ? 14.572 -4.347 -24.345 1.00 96.62 213 ALA A C 1
ATOM 1712 O O . ALA A 1 213 ? 15.628 -4.445 -24.969 1.00 96.62 213 ALA A O 1
ATOM 1713 N N . GLU A 1 214 ? 13.425 -4.067 -24.965 1.00 95.69 214 GLU A N 1
ATOM 1714 C CA . GLU A 1 214 ? 13.338 -3.784 -26.400 1.00 95.69 214 GLU A CA 1
ATOM 1715 C C . GLU A 1 214 ? 14.061 -2.489 -26.780 1.00 95.69 214 GLU A C 1
ATOM 1717 O O . GLU A 1 214 ? 14.846 -2.477 -27.732 1.00 95.69 214 GLU A O 1
ATOM 1722 N N . ALA A 1 215 ? 13.877 -1.412 -26.011 1.00 95.44 215 ALA A N 1
ATOM 1723 C CA . ALA A 1 215 ? 14.602 -0.163 -26.226 1.00 95.44 215 ALA A CA 1
ATOM 1724 C C . ALA A 1 215 ? 16.125 -0.366 -26.133 1.00 95.44 215 ALA A C 1
ATOM 1726 O O . ALA A 1 215 ? 16.863 0.167 -26.967 1.00 95.44 215 ALA A O 1
ATOM 1727 N N . ASP A 1 216 ? 16.591 -1.167 -25.173 1.00 96.81 216 ASP A N 1
ATOM 1728 C CA . ASP A 1 216 ? 18.010 -1.491 -25.014 1.00 96.81 216 ASP A CA 1
ATOM 1729 C C . ASP A 1 216 ? 18.546 -2.313 -26.193 1.00 96.81 216 ASP A C 1
ATOM 1731 O O . ASP A 1 216 ? 19.628 -2.015 -26.703 1.00 96.81 216 ASP A O 1
ATOM 1735 N N . ARG A 1 217 ? 17.768 -3.276 -26.708 1.00 97.12 217 ARG A N 1
ATOM 1736 C CA . ARG A 1 217 ? 18.122 -4.025 -27.929 1.00 97.12 217 ARG A CA 1
ATOM 1737 C C . ARG A 1 217 ? 18.292 -3.097 -29.130 1.00 97.12 217 ARG A C 1
ATOM 1739 O O . ARG A 1 217 ? 19.299 -3.180 -29.831 1.00 97.12 217 ARG A O 1
ATOM 1746 N N . HIS A 1 218 ? 17.351 -2.178 -29.359 1.00 96.69 218 HIS A N 1
ATOM 1747 C CA . HIS A 1 218 ? 17.467 -1.208 -30.454 1.00 96.69 218 HIS A CA 1
ATOM 1748 C C . HIS A 1 218 ? 18.624 -0.231 -30.246 1.00 96.69 218 HIS A C 1
ATOM 1750 O O . HIS A 1 218 ? 19.276 0.170 -31.211 1.00 96.69 218 HIS A O 1
ATOM 1756 N N . HIS A 1 219 ? 18.914 0.144 -28.999 1.00 97.12 219 HIS A N 1
ATOM 1757 C CA . HIS A 1 219 ? 20.072 0.969 -28.691 1.00 97.12 219 HIS A CA 1
ATOM 1758 C C . HIS A 1 219 ? 21.387 0.254 -29.023 1.00 97.12 219 HIS A C 1
ATOM 1760 O O . HIS A 1 219 ? 22.245 0.852 -29.671 1.00 97.12 219 HIS A O 1
ATOM 1766 N N . GLN A 1 220 ? 21.527 -1.019 -28.647 1.00 97.75 220 GLN A N 1
ATOM 1767 C CA . GLN A 1 220 ? 22.694 -1.836 -28.985 1.00 97.75 220 GLN A CA 1
ATOM 1768 C C . GLN A 1 220 ? 22.846 -1.994 -30.503 1.00 97.75 220 GLN A C 1
ATOM 1770 O O . GLN A 1 220 ? 23.905 -1.672 -31.040 1.00 97.75 220 GLN A O 1
ATOM 1775 N N . ALA A 1 221 ? 21.772 -2.356 -31.211 1.00 96.56 221 ALA A N 1
ATOM 1776 C CA . ALA A 1 221 ? 21.780 -2.476 -32.671 1.00 96.56 221 ALA A CA 1
ATOM 1777 C C . ALA A 1 221 ? 22.159 -1.154 -33.368 1.00 96.56 221 ALA A C 1
ATOM 1779 O O . ALA A 1 221 ? 22.936 -1.140 -34.322 1.00 96.56 221 ALA A O 1
ATOM 1780 N N . MET A 1 222 ? 21.670 -0.017 -32.862 1.00 97.25 222 MET A N 1
ATOM 1781 C CA . MET A 1 222 ? 22.067 1.308 -33.345 1.00 97.25 222 MET A CA 1
ATOM 1782 C C . MET A 1 222 ? 23.572 1.548 -33.164 1.00 97.25 222 MET A C 1
ATOM 1784 O O . MET A 1 222 ? 24.215 2.066 -34.076 1.00 97.25 222 MET A O 1
ATOM 1788 N N . LEU A 1 223 ? 24.137 1.214 -31.999 1.00 97.69 223 LEU A N 1
ATOM 1789 C CA . LEU A 1 223 ? 25.567 1.398 -31.729 1.00 97.69 223 LEU A CA 1
ATOM 1790 C C . LEU A 1 223 ? 26.436 0.518 -32.635 1.00 97.69 223 LEU A C 1
ATOM 1792 O O . LEU A 1 223 ? 27.441 0.999 -33.156 1.00 97.69 223 LEU A O 1
ATOM 1796 N N . GLU A 1 224 ? 26.033 -0.731 -32.868 1.00 97.19 224 GLU A N 1
ATOM 1797 C CA . GLU A 1 224 ? 26.728 -1.645 -33.779 1.00 97.19 224 GLU A CA 1
ATOM 1798 C C . GLU A 1 224 ? 26.746 -1.123 -35.218 1.00 97.19 224 GLU A C 1
ATOM 1800 O O . GLU A 1 224 ? 27.800 -1.089 -35.853 1.00 97.19 224 GLU A O 1
ATOM 1805 N N . GLU A 1 225 ? 25.602 -0.669 -35.736 1.00 96.44 225 GLU A N 1
ATOM 1806 C CA . GLU A 1 225 ? 25.524 -0.119 -37.092 1.00 96.44 225 GLU A CA 1
ATOM 1807 C C . GLU A 1 225 ? 26.297 1.199 -37.229 1.00 96.44 225 GLU A C 1
ATOM 1809 O O . GLU A 1 225 ? 26.928 1.428 -38.261 1.00 96.44 225 GLU A O 1
ATOM 1814 N N . ARG A 1 226 ? 26.331 2.043 -36.185 1.00 96.00 226 ARG A N 1
ATOM 1815 C CA . ARG A 1 226 ? 27.204 3.232 -36.176 1.00 96.00 226 ARG A CA 1
ATOM 1816 C C . ARG A 1 226 ? 28.673 2.845 -36.238 1.00 96.00 226 ARG A C 1
ATOM 1818 O O . ARG A 1 226 ? 29.389 3.396 -37.062 1.00 96.00 226 ARG A O 1
ATOM 1825 N N . LYS A 1 227 ? 29.097 1.860 -35.443 1.00 97.12 227 LYS A N 1
ATOM 1826 C CA . LYS A 1 227 ? 30.481 1.381 -35.456 1.00 97.12 227 LYS A CA 1
ATOM 1827 C C . LYS A 1 227 ? 30.885 0.861 -36.839 1.00 97.12 227 LYS A C 1
ATOM 1829 O O . LYS A 1 227 ? 31.926 1.253 -37.350 1.00 97.12 227 LYS A O 1
ATOM 1834 N N . LYS A 1 228 ? 30.035 0.053 -37.486 1.00 95.56 228 LYS A N 1
ATOM 1835 C CA . LYS A 1 228 ? 30.274 -0.407 -38.868 1.00 95.56 228 LYS A CA 1
ATOM 1836 C C . LYS A 1 228 ? 30.356 0.768 -39.844 1.00 95.56 228 LYS A C 1
ATOM 1838 O O . LYS A 1 228 ? 31.233 0.793 -40.702 1.00 95.56 228 LYS A O 1
ATOM 1843 N N . ALA A 1 229 ? 29.461 1.753 -39.731 1.00 95.62 229 ALA A N 1
ATOM 1844 C CA . ALA A 1 229 ? 29.513 2.950 -40.568 1.00 95.62 229 ALA A CA 1
ATOM 1845 C C . ALA A 1 229 ? 30.827 3.729 -40.383 1.00 95.62 229 ALA A C 1
ATOM 1847 O O . ALA A 1 229 ? 31.386 4.192 -41.376 1.00 95.62 229 ALA A O 1
ATOM 1848 N N . ASP A 1 230 ? 31.334 3.835 -39.154 1.00 96.00 230 ASP A N 1
ATOM 1849 C CA . ASP A 1 230 ? 32.608 4.494 -38.852 1.00 96.00 230 ASP A CA 1
ATOM 1850 C C . ASP A 1 230 ? 33.797 3.717 -39.450 1.00 96.00 230 ASP A C 1
ATOM 1852 O O . ASP A 1 230 ? 34.642 4.318 -40.111 1.00 96.00 230 ASP A O 1
ATOM 1856 N N . GLU A 1 231 ? 33.810 2.382 -39.348 1.00 95.69 231 GLU A N 1
ATOM 1857 C CA . GLU A 1 231 ? 34.823 1.519 -39.984 1.00 95.69 231 GLU A CA 1
ATOM 1858 C C . GLU A 1 231 ? 34.841 1.689 -41.517 1.00 95.69 231 GLU A C 1
ATOM 1860 O O . GLU A 1 231 ? 35.899 1.848 -42.132 1.00 95.69 231 GLU A O 1
ATOM 1865 N N . PHE A 1 232 ? 33.668 1.716 -42.164 1.00 93.06 232 PHE A N 1
ATOM 1866 C CA . PHE A 1 232 ? 33.577 1.991 -43.603 1.00 93.06 232 PHE A CA 1
ATOM 1867 C C . PHE A 1 232 ? 33.964 3.430 -43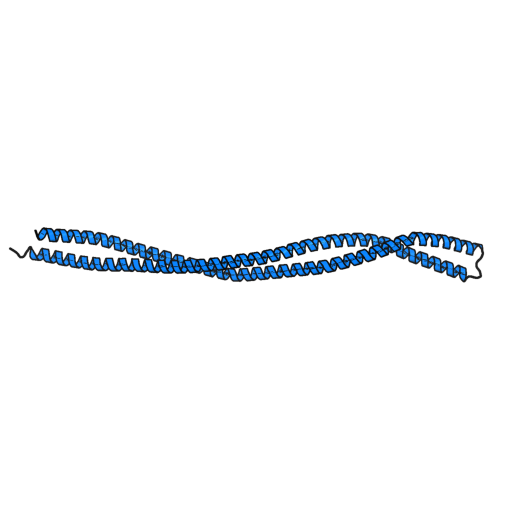.953 1.00 93.06 232 PHE A C 1
ATOM 1869 O O . PHE A 1 232 ? 34.460 3.675 -45.054 1.00 93.06 232 PHE A O 1
ATOM 1876 N N . HIS A 1 233 ? 33.720 4.391 -43.060 1.00 94.38 233 HIS A N 1
ATOM 1877 C CA . HIS A 1 233 ? 34.146 5.768 -43.264 1.00 94.38 233 HIS A CA 1
ATOM 1878 C C . HIS A 1 233 ? 35.669 5.887 -43.232 1.00 94.38 233 HIS A C 1
ATOM 1880 O O . HIS A 1 233 ? 36.213 6.543 -44.115 1.00 94.38 233 HIS A O 1
ATOM 1886 N N . GLU A 1 234 ? 36.335 5.227 -42.287 1.00 95.81 234 GLU A N 1
ATOM 1887 C CA . GLU A 1 234 ? 37.795 5.190 -42.185 1.00 95.81 234 GLU A CA 1
ATOM 1888 C C . GLU A 1 234 ? 38.427 4.570 -43.440 1.00 95.81 234 GLU A C 1
ATOM 1890 O O . GLU A 1 234 ? 39.285 5.187 -44.070 1.00 95.81 234 GLU A O 1
ATOM 1895 N N . GLN A 1 235 ? 37.919 3.416 -43.891 1.00 93.94 235 GLN A N 1
ATOM 1896 C CA . GLN A 1 235 ? 38.361 2.782 -45.143 1.00 93.94 235 GLN A CA 1
ATOM 1897 C C . GLN A 1 235 ? 38.130 3.670 -46.371 1.00 93.94 235 GLN A C 1
ATOM 1899 O O . GLN A 1 235 ? 38.938 3.681 -47.299 1.00 93.94 235 GLN A O 1
ATOM 1904 N N . LEU A 1 236 ? 37.005 4.390 -46.406 1.00 92.75 236 LEU A N 1
ATOM 1905 C CA . LEU A 1 236 ? 36.686 5.310 -47.491 1.00 92.75 236 LEU A CA 1
ATOM 1906 C C . LEU A 1 236 ? 37.622 6.522 -47.494 1.00 92.75 236 LEU A C 1
ATOM 1908 O O . LEU A 1 236 ? 38.034 6.937 -48.570 1.00 92.75 236 LEU A O 1
ATOM 1912 N N . SER A 1 237 ? 37.957 7.073 -46.326 1.00 93.75 237 SER A N 1
ATOM 1913 C CA . SER A 1 237 ? 38.909 8.181 -46.204 1.00 93.75 237 SER A CA 1
ATOM 1914 C C . SER A 1 237 ? 40.303 7.764 -46.673 1.00 93.75 237 SER A C 1
ATOM 1916 O O . SER A 1 237 ? 40.854 8.425 -47.543 1.00 93.75 237 SER A O 1
ATOM 1918 N N . ALA A 1 238 ? 40.807 6.610 -46.222 1.00 93.31 238 ALA A N 1
ATOM 1919 C CA . ALA A 1 238 ? 42.101 6.091 -46.673 1.00 93.31 238 ALA A CA 1
ATOM 1920 C C . ALA A 1 238 ? 42.148 5.861 -48.197 1.00 93.31 238 ALA A C 1
ATOM 1922 O O . ALA A 1 238 ? 43.097 6.260 -48.863 1.00 93.31 238 ALA A O 1
ATOM 1923 N N . LEU A 1 239 ? 41.091 5.278 -48.781 1.00 92.19 239 LEU A N 1
ATOM 1924 C CA . LEU A 1 239 ? 41.021 5.071 -50.232 1.00 92.19 239 LEU A CA 1
ATOM 1925 C C . LEU A 1 239 ? 40.890 6.391 -51.013 1.00 92.19 239 LEU A C 1
ATOM 1927 O O . LEU A 1 239 ? 41.331 6.465 -52.155 1.00 92.19 239 LEU A O 1
ATOM 1931 N N . LEU A 1 240 ? 40.257 7.422 -50.442 1.00 91.06 240 LEU A N 1
ATOM 1932 C CA . LEU A 1 240 ? 40.205 8.751 -51.063 1.00 91.06 240 LEU A CA 1
ATOM 1933 C C . LEU A 1 240 ? 41.592 9.379 -51.147 1.00 91.06 240 LEU A C 1
ATOM 1935 O O . LEU A 1 240 ? 41.894 9.984 -52.173 1.00 91.06 240 LEU A O 1
ATOM 1939 N N . ASP A 1 241 ? 42.406 9.220 -50.106 1.00 92.75 241 ASP A N 1
ATOM 1940 C CA . ASP A 1 241 ? 43.782 9.712 -50.091 1.00 92.75 241 ASP A CA 1
ATOM 1941 C C . ASP A 1 241 ? 44.608 9.018 -51.190 1.00 92.75 241 ASP A C 1
ATOM 1943 O O . ASP A 1 241 ? 45.168 9.705 -52.041 1.00 92.75 241 ASP A O 1
ATOM 1947 N N . GLU A 1 242 ? 44.546 7.681 -51.293 1.00 90.19 242 GLU A N 1
ATOM 1948 C CA . GLU A 1 242 ? 45.196 6.909 -52.375 1.00 90.19 242 GLU A CA 1
ATOM 1949 C C . GLU A 1 242 ? 44.719 7.326 -53.784 1.00 90.19 242 GLU A C 1
ATOM 1951 O O . GLU A 1 242 ? 45.500 7.412 -54.732 1.00 90.19 242 GLU A O 1
ATOM 1956 N N . VAL A 1 243 ? 43.418 7.592 -53.950 1.00 89.62 243 VAL A N 1
ATOM 1957 C CA . VAL A 1 243 ? 42.850 8.053 -55.230 1.00 89.62 243 VAL A CA 1
ATOM 1958 C C . VAL A 1 243 ? 43.343 9.455 -55.589 1.00 89.62 243 VAL A C 1
ATOM 1960 O O . VAL A 1 243 ? 43.551 9.740 -56.770 1.00 89.62 243 VAL A O 1
ATOM 1963 N N . ASN A 1 244 ? 43.506 10.340 -54.605 1.00 89.06 244 ASN A N 1
ATOM 1964 C CA . ASN A 1 244 ? 44.031 11.683 -54.834 1.00 89.06 244 ASN A CA 1
ATOM 1965 C C . ASN A 1 244 ? 45.511 11.634 -55.237 1.00 89.06 244 ASN A C 1
ATOM 1967 O O . ASN A 1 244 ? 45.873 12.304 -56.198 1.00 89.06 244 ASN A O 1
ATOM 1971 N N . GLU A 1 245 ? 46.318 10.778 -54.603 1.00 89.19 245 GLU A N 1
ATOM 1972 C CA . GLU A 1 245 ? 47.721 10.559 -54.986 1.00 89.19 245 GLU A CA 1
ATOM 1973 C C . GLU A 1 245 ? 47.850 10.117 -56.455 1.00 89.19 245 GLU A C 1
ATOM 1975 O O . GLU A 1 245 ? 48.576 10.738 -57.227 1.00 89.19 245 GLU A O 1
ATOM 1980 N N . ILE A 1 246 ? 47.069 9.119 -56.891 1.00 86.25 246 ILE A N 1
ATOM 1981 C CA . ILE A 1 246 ? 47.093 8.643 -58.290 1.00 86.25 246 ILE A CA 1
ATOM 1982 C C . ILE A 1 246 ? 46.626 9.728 -59.271 1.00 86.25 246 ILE A C 1
ATOM 1984 O O . ILE A 1 246 ? 47.139 9.834 -60.386 1.00 86.25 246 ILE A O 1
ATOM 1988 N N . ARG A 1 247 ? 45.645 10.553 -58.884 1.00 85.31 247 ARG A N 1
ATOM 1989 C CA . ARG A 1 247 ? 45.199 11.686 -59.712 1.00 85.31 247 ARG A CA 1
ATOM 1990 C C . ARG A 1 247 ? 46.280 12.752 -59.845 1.00 85.31 247 ARG A C 1
ATOM 1992 O O . ARG A 1 247 ? 46.421 13.323 -60.926 1.00 85.31 247 ARG A O 1
ATOM 1999 N N . ASP A 1 248 ? 47.030 13.013 -58.782 1.00 87.50 248 ASP A N 1
ATOM 2000 C CA . ASP A 1 248 ? 48.154 13.945 -58.809 1.00 87.50 248 ASP A CA 1
ATOM 2001 C C . ASP A 1 248 ? 49.300 13.405 -59.679 1.00 87.50 248 ASP A C 1
ATOM 2003 O O . ASP A 1 248 ? 49.854 14.162 -60.477 1.00 87.50 248 ASP A O 1
ATOM 2007 N N . GLU A 1 249 ? 49.591 12.101 -59.627 1.00 83.88 249 GLU A N 1
ATOM 2008 C CA . GLU A 1 249 ? 50.552 11.431 -60.519 1.00 83.88 249 GLU A CA 1
ATOM 2009 C C . GLU A 1 249 ? 50.142 11.529 -62.000 1.00 83.88 249 GLU A C 1
ATOM 2011 O O . GLU A 1 249 ? 50.952 11.927 -62.840 1.00 83.88 249 GLU A O 1
ATOM 2016 N N . LEU A 1 250 ? 48.874 11.253 -62.329 1.00 81.62 250 LEU A N 1
ATOM 2017 C CA . LEU A 1 250 ? 48.323 11.411 -63.686 1.00 81.62 250 LEU A CA 1
ATOM 2018 C C . LEU A 1 250 ? 48.396 12.867 -64.179 1.00 81.62 250 LEU A C 1
ATOM 2020 O O . LEU A 1 250 ? 48.668 13.126 -65.351 1.00 81.62 250 LEU A O 1
ATOM 2024 N N . ASN A 1 251 ? 48.170 13.839 -63.292 1.00 80.31 251 ASN A N 1
ATOM 2025 C CA . ASN A 1 251 ? 48.294 15.259 -63.627 1.00 80.31 251 ASN A CA 1
ATOM 2026 C C . ASN A 1 251 ? 49.754 15.679 -63.857 1.00 80.31 251 ASN A C 1
ATOM 2028 O O . ASN A 1 251 ? 50.006 16.509 -64.729 1.00 80.31 251 ASN A O 1
ATOM 2032 N N . GLN A 1 252 ? 50.709 15.109 -63.116 1.00 79.69 252 GLN A N 1
ATOM 2033 C CA . GLN A 1 252 ? 52.143 15.352 -63.312 1.00 79.69 252 GLN A CA 1
ATOM 2034 C C . GLN A 1 252 ? 52.670 14.741 -64.616 1.00 79.69 252 GLN A C 1
ATOM 2036 O O . GLN A 1 252 ? 53.537 15.337 -65.241 1.00 79.69 252 GLN A O 1
ATOM 2041 N N . GLN A 1 253 ? 52.134 13.598 -65.056 1.00 68.94 253 GLN A N 1
ATOM 2042 C CA . GLN A 1 253 ? 52.505 12.966 -66.332 1.00 68.94 253 GLN A CA 1
ATOM 2043 C C . GLN A 1 253 ? 51.935 13.689 -67.567 1.00 68.94 253 GLN A C 1
ATOM 2045 O O . GLN A 1 253 ? 52.412 13.479 -68.681 1.00 68.94 253 GLN A O 1
ATOM 2050 N N . ARG A 1 254 ? 50.926 14.552 -67.382 1.00 60.41 254 ARG A N 1
ATOM 2051 C CA . ARG A 1 254 ? 50.328 15.392 -68.437 1.00 60.41 254 ARG A CA 1
ATOM 2052 C C . ARG A 1 254 ? 51.025 16.747 -68.642 1.00 60.41 254 ARG A C 1
ATOM 2054 O O . ARG A 1 254 ? 50.665 17.445 -69.592 1.00 60.41 254 ARG A O 1
ATOM 2061 N N . LEU A 1 255 ? 51.954 17.127 -67.758 1.00 50.44 255 LEU A N 1
ATOM 2062 C CA . LEU A 1 255 ? 52.768 18.355 -67.808 1.00 50.44 255 LEU A CA 1
ATOM 2063 C C . LEU A 1 255 ? 54.102 18.112 -68.524 1.00 50.44 255 LEU A C 1
ATOM 2065 O O . LEU A 1 255 ? 54.521 19.031 -69.264 1.00 50.44 255 LEU A O 1
#

Foldseek 3Di:
DPPPLVVVLVVLVVVLVVLVVVLVVLVVLLVVLVVLLVVLVVVLVVLVVVLVVLVVVLVVLVVVLVVLLVQLVVLVVVLVVLVVVLVVLVVVLVVLVVLLVVLVVLVVVLVVLVVLLVVLVVCLVPPPPDDPVRSVVSVVVNVVSVVSNVVSVVSVVVSVVSVVVSVVSVVVSVVSVVSSVVSNVSSVVSVVVSVVSVVVSVVSVVVSVVSVVSSVVSVVSSVVSNVSSVVSVVVSVVSVVVSVVSVVVSVVSVD

Secondary structure (DSSP, 8-state):
--SHHHHHHHHHHHHHHHHHHHHHHHHHHHHHHHHHHHHHHHHHHHHHHHHHHHHHHHHHHHHHHHHHHHHHHHHHHHHHHHHHHHHHHHHHHHHHHHHHHHHHHHHHHHHHHHHHHHHHHHHHHH-TT--HHHHHHHHHHHHHHHHHHHHHHHHHHHHHHHHHHHHHHHHHHHHHHHHHHHHHHHHHHHHHHHHHHHHHHHHHHHHHHHHHHHHHHHHHHHHHHHHHHHHHHHHHHHHHHHHHHHHHHHHHHT-